Protein 1F2L (pdb70)

InterPro domains:
  IPR001811 Chemokine interleukin-8-like domain [PF00048] (36-89)
  IPR001811 Chemokine interleukin-8-like domain [SM00199] (29-89)
  IPR034127 CX3C chemokine domain [cd00274] (25-100)
  IPR036048 Chemokine interleukin-8-like superfamily [SSF54117] (26-97)
  IPR039809 Chemokine beta/gamma/delta [PTHR12015] (4-92)

Organism: Homo sapiens (NCBI:txid9606)

B-factor: mean 52.9, std 23.32, range [17.21, 157.91]

Radius of gyration: 20.17 Å; Cα contacts (8 Å, |Δi|>4): 499; chains: 4; bounding box: 40×43×61 Å

Sequence (262 aa):
VTKCNITCSKMTSKIPVALLIHYQQNQASCGKRAIILETRQHRLFCADPKEQWVKDAMQHLDRQVTKCNITCSKMTSKIPVALLIHYQQNQASCGKRAIILETRQHRLFCADPKEQWVKDAMQHLDRQVTKCNITCSKMTSKIPVALLIHYQQNQASCGKRAIILETRQHRLFCADPKEQWVKDAMQHLDRQVTKCNITCSKMTSKIPVALLIHYQQNQASCGKRAIILETRQHRLFCADPKEQWVKDAMQHLDRQAAALTR

Secondary structure (DSSP, 8-state):
-----EEE-S------GGGEEEEEEPPGGGSS--EEEEETT--EEEE-TTSHHHHHHHHHHHT-/-----SEESS------GGGEEEEEE--GGGSS--EEEEETT--EEEE-TTSHHHHHHHHHHH--/--S--EE---B-----GGGEEEEEE--GGGSS--EEEEETT--EEEE-TTSHHHHHHHHHHH--/-----EEESSPPP---GGGEEEEEE--GGGSS--EEEEETT--EEEE-TTSHHHHHHHHHHHHHHHHHT-

Solvent-accessible surface area: 14618 Å² total; per-residue (Å²): 206,104,95,8,15,1,33,13,81,86,63,30,96,130,17,40,48,18,30,1,40,22,52,8,88,6,47,100,57,35,52,133,128,2,2,0,0,0,10,33,81,22,141,14,35,0,0,23,15,132,71,113,20,0,88,65,0,34,122,71,14,96,195,115,182,98,137,38,26,15,32,7,46,107,46,41,86,141,17,75,70,80,58,9,8,36,54,49,89,8,72,98,78,32,55,99,131,0,2,1,0,2,0,100,124,25,69,8,67,1,0,27,15,138,79,113,38,0,94,66,2,32,83,67,23,93,187,82,138,131,77,6,20,9,25,11,83,117,57,21,76,137,1,64,56,47,23,10,57,31,51,38,82,7,54,99,50,35,53,119,130,3,1,0,0,0,2,23,56,14,79,22,21,0,0,30,15,140,69,114,28,0,91,73,0,32,97,76,17,85,168,162,174,79,131,34,30,9,49,15,59,104,63,26,92,130,17,76,52,95,72,7,25,48,54,50,92,11,62,91,50,33,55,148,135,4,2,2,0,3,11,122,134,46,100,4,60,0,0,25,14,139,74,109,30,0,92,73,0,32,104,78,13,64,170,75,43,52,60,24,98,196

Nearest PDB structures (foldseek):
  1f2l-assembly1_C  TM=9.870E-01  e=2.931E-11  Homo sapiens
  1f2l-assembly1_D  TM=9.664E-01  e=1.288E-10  Homo sapiens
  4xt1-assembly1_B  TM=9.159E-01  e=1.186E-09  Homo sapiens
  7rkn-assembly1_L  TM=7.671E-01  e=1.942E-09  Homo sapiens
  2x6l-assembly1_A  TM=8.507E-01  e=2.533E-04  Homo sapiens

CATH classification: 2.40.50.40

Foldseek 3Di:
DDAFDDDDDDADDQDDLQQWQDWDWTDVNVPAIWIWTAGPVGDIGIHHCVDVSNVVSVVVNVVD/DQAFDDADDDFDDDDDLVFFQDWDWTDVNVPAIWIWTQGPVRDTGTHHCPDPRNVVSVVVNVVD/DPAWDDDDDDADDQDPLVQWQDWDWTDVNVPAIWIWTAGPVGDTDIHRCPDVSNVVSVVVNVVD/DDAWDDDDDDFDPADPLQQFQDWDWTDVNVPAIWIWTQGPVRDTGTHHCVDPRVVVSVVVNVVVVVVVVD

GO terms:
  GO:0005576 extracellular region (C, IDA)
  GO:0016020 membrane (C, IDA)
  GO:0031737 CX3C chemokine receptor binding (F, IDA)
  GO:1904141 positive regulation of microglial cell migration (P, IDA)
  GO:0060326 cell chemotaxis (P, IDA)
  GO:0031664 regulation of lipopolysaccharide-mediated signaling pathway (P, IDA)
  GO:0032720 negative regulation of tumor necrosis factor production (P, IDA)
  GO:0070098 chemokine-mediated signaling pathway (P, IDA)
  GO:0001954 positive regulation of cell-matrix adhesion (P, TAS)
  GO:0008009 chemokine activity (F, TAS)
  GO:0008009 chemokine activity (F, IGI)
  GO:0005886 plasma membrane (C, TAS)
  GO:0031737 CX3C chemokine receptor binding (F, TAS)
  GO:0043123 positive regulation of canonical NF-kappaB signal transduction (P, IGI)
  GO:0043410 positive regulation of MAPK cascade (P, IGI)
  GO:0016322 neuron remodeling (P, TAS)
  GO:0051281 positive regulation of release of sequestered calcium ion into cytosol (P, IGI)
  GO:0051897 positive regulation of phosphatidylinositol 3-ki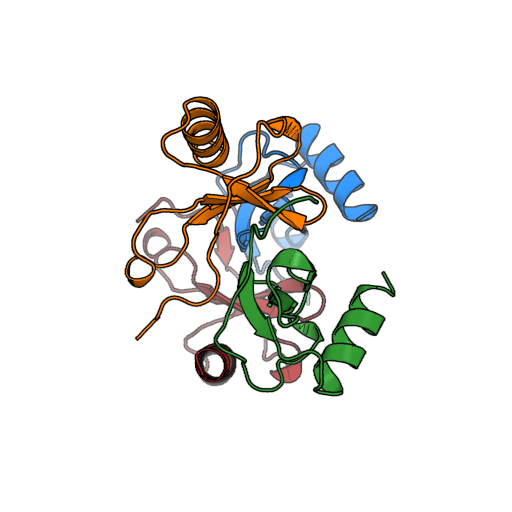nase/protein kinase B signal transduction (P, IGI)
  GO:2001223 negative regulation of neuron migration (P, TAS)
  GO:0032233 positive regulation of actin filament bundle assembly (P, IGI)

Structure (mmCIF, N/CA/C/O backbone):
data_1F2L
#
_entry.id   1F2L
#
_cell.length_a   110.473
_cell.length_b   110.473
_cell.length_c   123.994
_cell.angle_alpha   90.00
_cell.angle_beta   90.00
_cell.angle_gamma   120.00
#
_symmetry.space_group_name_H-M   'P 61 2 2'
#
loop_
_entity.id
_entity.type
_entity.pdbx_description
1 polymer FRACTALKINE
2 water water
#
loop_
_atom_site.group_PDB
_atom_site.id
_atom_site.type_symbol
_atom_site.label_atom_id
_atom_site.label_alt_id
_atom_site.label_comp_id
_atom_site.label_asym_id
_atom_site.label_entity_id
_atom_site.label_seq_id
_atom_site.pdbx_PDB_ins_code
_atom_site.Cartn_x
_atom_site.Cartn_y
_atom_site.Cartn_z
_atom_site.occupancy
_atom_site.B_iso_or_equiv
_atom_site.auth_seq_id
_atom_site.auth_comp_id
_atom_site.auth_asym_id
_atom_site.auth_atom_id
_atom_site.pdbx_PDB_model_num
ATOM 1 N N . VAL A 1 5 ? 7.901 55.506 -12.481 1.00 93.90 5 VAL A N 1
ATOM 2 C CA . VAL A 1 5 ? 8.708 56.466 -11.737 1.00 89.08 5 VAL A CA 1
ATOM 3 C C . VAL A 1 5 ? 8.818 56.094 -10.265 1.00 84.04 5 VAL A C 1
ATOM 4 O O . VAL A 1 5 ? 9.679 56.614 -9.544 1.00 100.56 5 VAL A O 1
ATOM 8 N N . THR A 1 6 ? 7.982 55.186 -9.752 1.00 71.11 6 THR A N 1
ATOM 9 C CA . THR A 1 6 ? 8.171 54.849 -8.332 1.00 76.80 6 THR A CA 1
ATOM 10 C C . THR A 1 6 ? 8.617 53.404 -8.174 1.00 69.81 6 THR A C 1
ATOM 11 O O . THR A 1 6 ? 7.846 52.475 -8.425 1.00 47.64 6 THR A O 1
ATOM 15 N N . LYS A 1 7 ? 9.869 53.185 -7.760 1.00 61.82 7 LYS A N 1
ATOM 16 C CA . LYS A 1 7 ? 10.393 51.822 -7.760 1.00 54.82 7 LYS A CA 1
ATOM 17 C C . LYS A 1 7 ? 10.628 51.222 -6.385 1.00 39.21 7 LYS A C 1
ATOM 18 O O . LYS A 1 7 ? 10.658 51.832 -5.324 1.00 36.85 7 LYS A O 1
ATOM 24 N N . CYS A 1 8 ? 10.801 49.892 -6.400 1.00 31.26 8 CYS A N 1
ATOM 25 C CA . CYS A 1 8 ? 10.980 49.197 -5.141 1.00 28.14 8 CYS A CA 1
ATOM 26 C C . CYS A 1 8 ? 12.350 49.585 -4.562 1.00 40.12 8 CYS A C 1
ATOM 27 O O . CYS A 1 8 ? 13.391 49.262 -5.116 1.00 37.36 8 CYS A O 1
ATOM 30 N N . ASN A 1 9 ? 12.217 50.283 -3.452 1.00 33.23 9 ASN A N 1
ATOM 31 C CA . ASN A 1 9 ? 13.303 50.794 -2.642 1.00 35.29 9 ASN A CA 1
ATOM 32 C C . ASN A 1 9 ? 13.526 49.850 -1.478 1.00 33.35 9 ASN A C 1
ATOM 33 O O . ASN A 1 9 ? 14.172 48.799 -1.573 1.00 40.28 9 ASN A O 1
ATOM 38 N N . ILE A 1 10 ? 12.996 50.172 -0.297 1.00 31.59 10 ILE A N 1
ATOM 39 C CA . ILE A 1 10 ? 13.255 49.177 0.750 1.00 30.49 10 ILE A CA 1
ATOM 40 C C . ILE A 1 10 ? 12.168 48.118 0.798 1.00 39.96 10 ILE A C 1
ATOM 41 O O . ILE A 1 10 ? 10.980 48.388 0.637 1.00 58.67 10 ILE A O 1
ATOM 46 N N . THR A 1 11 ? 12.627 46.893 1.045 1.00 39.62 11 THR A N 1
ATOM 47 C CA . THR A 1 11 ? 11.670 45.791 1.223 1.00 54.07 11 THR A CA 1
ATOM 48 C C . THR A 1 11 ? 12.281 44.754 2.154 1.00 66.47 11 THR A C 1
ATOM 49 O O . THR A 1 11 ? 13.467 44.832 2.508 1.00 45.40 11 THR A O 1
ATOM 53 N N . CYS A 1 12 ? 11.518 43.759 2.620 1.00 70.35 12 CYS A N 1
ATOM 54 C CA . CYS A 1 12 ? 12.096 42.774 3.531 1.00 69.00 12 CYS A CA 1
ATOM 55 C C . CYS A 1 12 ? 11.380 41.429 3.474 1.00 70.25 12 CYS A C 1
ATOM 56 O O . CYS A 1 12 ? 10.217 41.341 3.097 1.00 63.56 12 CYS A O 1
ATOM 59 N N . SER A 1 13 ? 12.106 40.392 3.852 1.00 79.63 13 SER A N 1
ATOM 60 C CA . SER A 1 13 ? 11.766 38.996 3.703 1.00 86.07 13 SER A CA 1
ATOM 61 C C . SER A 1 13 ? 11.169 38.361 4.951 1.00 85.49 13 SER A C 1
ATOM 62 O O . SER A 1 13 ? 9.991 38.013 5.010 1.00 76.22 13 SER A O 1
ATOM 65 N N . LYS A 1 14 ? 12.026 38.189 5.955 1.00 84.65 14 LYS A N 1
ATOM 66 C CA . LYS A 1 14 ? 11.613 37.549 7.193 1.00 80.01 14 LYS A CA 1
ATOM 67 C C . LYS A 1 14 ? 10.680 38.473 7.973 1.00 76.83 14 LYS A C 1
ATOM 68 O O . LYS A 1 14 ? 10.977 39.647 8.156 1.00 94.47 14 LYS A O 1
ATOM 74 N N . MET A 1 15 ? 9.576 37.884 8.398 1.00 73.16 15 MET A N 1
ATOM 75 C CA . MET A 1 15 ? 8.561 38.584 9.174 1.00 78.61 15 MET A CA 1
ATOM 76 C C . MET A 1 15 ? 8.935 38.573 10.650 1.00 80.90 15 MET A C 1
ATOM 77 O O . MET A 1 15 ? 10.039 38.173 11.026 1.00 94.88 15 MET A O 1
ATOM 82 N N . THR A 1 16 ? 8.024 39.025 11.501 1.00 77.92 16 THR A N 1
ATOM 83 C CA . THR A 1 16 ? 8.293 39.121 12.926 1.00 74.89 16 THR A CA 1
ATOM 84 C C . THR A 1 16 ? 7.068 38.725 13.743 1.00 81.42 16 THR A C 1
ATOM 85 O O . THR A 1 16 ? 5.930 38.999 13.357 1.00 70.70 16 THR A O 1
ATOM 89 N N . SER A 1 17 ? 7.314 38.074 14.878 1.00 83.80 17 SER A N 1
ATOM 90 C CA . SER A 1 17 ? 6.219 37.726 15.781 1.00 81.13 17 SER A CA 1
ATOM 91 C C . SER A 1 17 ? 5.718 39.025 16.416 1.00 74.28 17 SER A C 1
ATOM 92 O O . SER A 1 17 ? 6.490 39.989 16.416 1.00 66.42 17 SER A O 1
ATOM 95 N N . LYS A 1 18 ? 4.491 38.995 16.899 1.00 68.40 18 LYS A N 1
ATOM 96 C CA . LYS A 1 18 ? 3.841 40.143 17.510 1.00 68.18 18 LYS A CA 1
ATOM 97 C C . LYS A 1 18 ? 4.785 40.935 18.411 1.00 77.09 18 LYS A C 1
ATOM 98 O O . LYS A 1 18 ? 5.121 40.548 19.528 1.00 104.90 18 LYS A O 1
ATOM 104 N N . ILE A 1 19 ? 5.233 42.077 17.889 1.00 67.21 19 ILE A N 1
ATOM 105 C CA . ILE A 1 19 ? 6.039 42.996 18.671 1.00 53.24 19 ILE A CA 1
ATOM 106 C C . ILE A 1 19 ? 5.107 43.917 19.458 1.00 58.14 19 ILE A C 1
ATOM 107 O O . ILE A 1 19 ? 4.160 44.461 18.883 1.00 68.72 19 ILE A O 1
ATOM 112 N N . PRO A 1 20 ? 5.385 44.065 20.746 1.00 61.70 20 PRO A N 1
ATOM 113 C CA . PRO A 1 20 ? 4.636 45.009 21.584 1.00 59.82 20 PRO A CA 1
ATOM 114 C C . PRO A 1 20 ? 4.569 46.391 20.940 1.00 59.20 20 PRO A C 1
ATOM 115 O O . PRO A 1 20 ? 5.578 47.019 20.604 1.00 68.84 20 PRO A O 1
ATOM 119 N N . VAL A 1 21 ? 3.335 46.866 20.764 1.00 53.76 21 VAL A N 1
ATOM 120 C CA . VAL A 1 21 ? 3.086 48.120 20.059 1.00 58.11 21 VAL A CA 1
ATOM 121 C C . VAL A 1 21 ? 3.747 49.302 20.759 1.00 56.84 21 VAL A C 1
ATOM 122 O O . VAL A 1 21 ? 4.056 50.324 20.133 1.00 44.11 21 VAL A O 1
ATOM 126 N N . ALA A 1 22 ? 3.966 49.161 22.065 1.00 59.04 22 ALA A N 1
ATOM 127 C CA . ALA A 1 22 ? 4.573 50.229 22.861 1.00 52.51 22 ALA A CA 1
ATOM 128 C C . ALA A 1 22 ? 6.021 50.468 22.454 1.00 46.07 22 ALA A C 1
ATOM 129 O O . ALA A 1 22 ? 6.588 51.544 22.619 1.00 49.40 22 ALA A O 1
ATOM 131 N N . LEU A 1 23 ? 6.650 49.446 21.880 1.00 50.46 23 LEU A N 1
ATOM 132 C CA . LEU A 1 23 ? 8.004 49.596 21.366 1.00 50.29 23 LEU A CA 1
ATOM 133 C C . LEU A 1 23 ? 8.056 50.208 19.971 1.00 53.18 23 LEU A C 1
ATOM 134 O O . LEU A 1 23 ? 9.106 50.625 19.467 1.00 40.14 23 LEU A O 1
ATOM 139 N N . LEU A 1 24 ? 6.907 50.264 19.294 1.00 52.62 24 LEU A N 1
ATOM 140 C CA . LEU A 1 24 ? 6.913 50.736 17.910 1.00 41.76 24 LEU A CA 1
ATOM 141 C C . LEU A 1 24 ? 6.818 52.246 17.863 1.00 28.82 24 LEU A C 1
ATOM 142 O O . LEU A 1 24 ? 6.070 52.883 18.599 1.00 38.67 24 LEU A O 1
ATOM 147 N N . ILE A 1 25 ? 7.602 52.845 16.970 1.00 34.47 25 ILE A N 1
ATOM 148 C CA . ILE A 1 25 ? 7.516 54.278 16.747 1.00 39.12 25 ILE A CA 1
ATOM 149 C C . ILE A 1 25 ? 7.129 54.608 15.315 1.00 33.86 25 ILE A C 1
ATOM 150 O O . ILE A 1 25 ? 6.804 55.754 15.003 1.00 38.84 25 ILE A O 1
ATOM 155 N N . HIS A 1 26 ? 7.176 53.620 14.414 1.00 33.16 26 HIS A N 1
ATOM 156 C CA . HIS A 1 26 ? 6.914 53.967 13.013 1.00 32.13 26 HIS A CA 1
ATOM 157 C C . HIS A 1 26 ? 6.711 52.726 12.164 1.00 33.25 26 HIS A C 1
ATOM 158 O O . HIS A 1 26 ? 7.127 51.612 12.446 1.00 28.00 26 HIS A O 1
ATOM 165 N N . TYR A 1 27 ? 6.002 52.940 11.053 1.00 33.73 27 TYR A N 1
ATOM 166 C CA . TYR A 1 27 ? 5.811 51.912 10.049 1.00 30.66 27 TYR A CA 1
ATOM 167 C C . TYR A 1 27 ? 5.738 52.585 8.677 1.00 27.80 27 TYR A C 1
ATOM 168 O O . TYR A 1 27 ? 5.458 53.782 8.564 1.00 27.14 27 TYR A O 1
ATOM 177 N N . GLN A 1 28 ? 5.980 51.754 7.679 1.00 23.47 28 GLN A N 1
ATOM 178 C CA . GLN A 1 28 ? 5.727 52.146 6.301 1.00 28.00 28 GLN A CA 1
ATOM 179 C C . GLN A 1 28 ? 5.619 50.858 5.495 1.00 27.02 28 GLN A C 1
ATOM 180 O O . GLN A 1 28 ? 6.353 49.903 5.702 1.00 32.20 28 GLN A O 1
ATOM 186 N N . GLN A 1 29 ? 4.674 50.860 4.562 1.00 26.64 29 GLN A N 1
ATOM 187 C CA . GLN A 1 29 ? 4.577 49.682 3.701 1.00 22.24 29 GLN A CA 1
ATOM 188 C C . GLN A 1 29 ? 5.679 49.781 2.659 1.00 22.43 29 GLN A C 1
ATOM 189 O O . GLN A 1 29 ? 6.205 50.875 2.428 1.00 21.33 29 GLN A O 1
ATOM 195 N N . ASN A 1 30 ? 6.011 48.656 2.030 1.00 29.04 30 ASN A N 1
ATOM 196 C CA . ASN A 1 30 ? 6.939 48.730 0.899 1.00 26.80 30 ASN A CA 1
ATOM 197 C C . ASN A 1 30 ? 6.201 49.279 -0.314 1.00 35.74 30 ASN A C 1
ATOM 198 O O . ASN A 1 30 ? 4.987 49.513 -0.279 1.00 32.98 30 ASN A O 1
ATOM 203 N N . GLN A 1 31 ? 6.922 49.534 -1.397 1.00 27.74 31 GLN A N 1
ATOM 204 C CA . GLN A 1 31 ? 6.304 50.144 -2.579 1.00 29.10 31 GLN A CA 1
ATOM 205 C C . GLN A 1 31 ? 5.439 49.126 -3.297 1.00 19.15 31 GLN A C 1
ATOM 206 O O . GLN A 1 31 ? 5.709 47.919 -3.227 1.00 27.89 31 GLN A O 1
ATOM 212 N N . ALA A 1 32 ? 4.426 49.589 -4.014 1.00 29.76 32 ALA A N 1
ATOM 213 C CA . ALA A 1 32 ? 3.569 48.656 -4.753 1.00 28.64 32 ALA A CA 1
ATOM 214 C C . ALA A 1 32 ? 4.403 47.808 -5.698 1.00 27.19 32 ALA A C 1
ATOM 215 O O . ALA A 1 32 ? 4.156 46.611 -5.844 1.00 35.47 32 ALA A O 1
ATOM 217 N N . SER A 1 33 ? 5.391 48.424 -6.348 1.00 32.38 33 SER A N 1
ATOM 218 C CA . SER A 1 33 ? 6.209 47.713 -7.330 1.00 27.97 33 SER A CA 1
ATOM 219 C C . SER A 1 33 ? 7.065 46.641 -6.677 1.00 33.03 33 SER A C 1
ATOM 220 O O . SER A 1 33 ? 7.717 45.886 -7.394 1.00 33.74 33 SER A O 1
ATOM 223 N N . CYS A 1 34 ? 7.100 46.546 -5.346 1.00 33.34 34 CYS A N 1
ATOM 224 C CA . CYS A 1 34 ? 7.870 45.439 -4.768 1.00 28.28 34 CYS A CA 1
ATOM 225 C C . CYS A 1 34 ? 7.128 44.135 -4.960 1.00 29.32 34 CYS A C 1
ATOM 226 O O . CYS A 1 34 ? 7.731 43.068 -4.834 1.00 37.50 34 CYS A O 1
ATOM 229 N N . GLY A 1 35 ? 5.828 44.224 -5.256 1.00 33.78 35 GLY A N 1
ATOM 230 C CA . GLY A 1 35 ? 5.004 43.019 -5.293 1.00 28.62 35 GLY A CA 1
ATOM 231 C C . GLY A 1 35 ? 4.222 42.865 -3.997 1.00 34.86 35 GLY A C 1
ATOM 232 O O . GLY A 1 35 ? 3.498 43.774 -3.571 1.00 32.67 35 GLY A O 1
ATOM 233 N N . LYS A 1 36 ? 4.353 41.710 -3.353 1.00 33.63 36 LYS A N 1
ATOM 234 C CA . LYS A 1 36 ? 3.560 41.441 -2.152 1.00 37.66 36 LYS A CA 1
ATOM 235 C C . LYS A 1 36 ? 3.854 42.492 -1.094 1.00 44.08 36 LYS A C 1
ATOM 236 O O . LYS A 1 36 ? 4.976 43.001 -0.983 1.00 36.49 36 LYS A O 1
ATOM 242 N N . ARG A 1 37 ? 2.849 42.847 -0.303 1.00 37.88 37 ARG A N 1
ATOM 243 C CA . ARG A 1 37 ? 2.995 43.883 0.706 1.00 22.02 37 ARG A CA 1
ATOM 244 C C . ARG A 1 37 ? 3.708 43.373 1.958 1.00 27.87 37 ARG A C 1
ATOM 245 O O . ARG A 1 37 ? 3.422 42.319 2.513 1.00 31.04 37 ARG A O 1
ATOM 253 N N . ALA A 1 38 ? 4.658 44.192 2.401 1.00 30.29 38 ALA A N 1
ATOM 254 C CA . ALA A 1 38 ? 5.368 43.966 3.652 1.00 29.53 38 ALA A CA 1
ATOM 255 C C . ALA A 1 38 ? 5.372 45.292 4.397 1.00 22.67 38 ALA A C 1
ATOM 256 O O . ALA A 1 38 ? 5.445 46.342 3.767 1.00 28.05 38 ALA A O 1
ATOM 258 N N . ILE A 1 39 ? 5.276 45.223 5.717 1.00 26.83 39 ILE A N 1
ATOM 259 C CA . ILE A 1 39 ? 5.315 46.456 6.488 1.00 28.70 39 ILE A CA 1
ATOM 260 C C . ILE A 1 39 ? 6.668 46.588 7.170 1.00 34.48 39 ILE A C 1
ATOM 261 O O . ILE A 1 39 ? 7.139 45.699 7.874 1.00 31.75 39 ILE A O 1
ATOM 266 N N . ILE A 1 40 ? 7.321 47.727 6.969 1.00 30.46 40 ILE A N 1
ATOM 267 C CA . ILE A 1 40 ? 8.573 47.916 7.687 1.00 30.43 40 ILE A CA 1
ATOM 268 C C . ILE A 1 40 ? 8.272 48.667 8.986 1.00 40.77 40 ILE A C 1
ATOM 269 O O . ILE A 1 40 ? 7.766 49.782 8.994 1.00 29.95 40 ILE A O 1
ATOM 274 N N . LEU A 1 41 ? 8.594 47.983 10.068 1.00 40.02 41 LEU A N 1
ATOM 275 C CA . LEU A 1 41 ? 8.404 48.432 11.427 1.00 37.89 41 LEU A CA 1
ATOM 276 C C . LEU A 1 41 ? 9.696 48.976 12.017 1.00 35.54 41 LEU A C 1
ATOM 277 O O . LEU A 1 41 ? 10.732 48.332 11.862 1.00 35.53 41 LEU A O 1
ATOM 282 N N . GLU A 1 42 ? 9.586 50.127 12.666 1.00 27.07 42 GLU A N 1
ATOM 283 C CA . GLU A 1 42 ? 10.733 50.714 13.343 1.00 35.38 42 GLU A CA 1
ATOM 284 C C . GLU A 1 42 ? 10.482 50.789 14.846 1.00 47.12 42 GLU A C 1
ATOM 285 O O . GLU A 1 42 ? 9.410 51.291 15.197 1.00 40.09 42 GLU A O 1
ATOM 291 N N . THR A 1 43 ? 11.391 50.328 15.702 1.00 41.77 43 THR A N 1
ATOM 292 C CA . THR A 1 43 ? 11.164 50.381 17.145 1.00 33.41 43 THR A CA 1
ATOM 293 C C . THR A 1 43 ? 11.697 51.656 17.777 1.00 32.23 43 THR A C 1
ATOM 294 O O . THR A 1 43 ? 12.389 52.433 17.141 1.00 42.33 43 THR A O 1
ATOM 298 N N . ARG A 1 44 ? 11.335 51.831 19.050 1.00 39.45 44 ARG A N 1
ATOM 299 C CA . ARG A 1 44 ? 11.857 52.954 19.818 1.00 45.41 44 ARG A CA 1
ATOM 300 C C . ARG A 1 44 ? 13.385 52.972 19.695 1.00 47.66 44 ARG A C 1
ATOM 301 O O . ARG A 1 44 ? 13.969 54.036 19.526 1.00 51.92 44 ARG A O 1
ATOM 309 N N . GLN A 1 45 ? 13.950 51.766 19.777 1.00 44.83 45 GLN A N 1
ATOM 310 C CA . GLN A 1 45 ? 15.406 51.641 19.745 1.00 61.27 45 GLN A CA 1
ATOM 311 C C . GLN A 1 45 ? 15.933 51.763 18.315 1.00 66.56 45 GLN A C 1
ATOM 312 O O . GLN A 1 45 ? 17.146 51.674 18.094 1.00 52.40 45 GLN A O 1
ATOM 318 N N . HIS A 1 46 ? 15.009 51.969 17.383 1.00 64.56 46 HIS A N 1
ATOM 319 C CA . HIS A 1 46 ? 15.293 52.233 15.983 1.00 52.38 46 HIS A CA 1
ATOM 320 C C . HIS A 1 46 ? 15.823 51.012 15.248 1.00 42.82 46 HIS A C 1
ATOM 321 O O . HIS A 1 46 ? 16.549 51.129 14.256 1.00 37.41 46 HIS A O 1
ATOM 328 N N . ARG A 1 47 ? 15.449 49.826 15.734 1.00 35.68 47 ARG A N 1
ATOM 329 C CA . ARG A 1 47 ? 15.702 48.613 14.960 1.00 38.01 47 ARG A CA 1
ATOM 330 C C . ARG A 1 47 ? 14.629 48.492 13.874 1.00 45.72 47 ARG A C 1
ATOM 331 O O . ARG A 1 47 ? 13.553 49.081 14.016 1.00 36.45 47 ARG A O 1
ATOM 339 N N . LEU A 1 48 ? 14.889 47.748 12.807 1.00 45.20 48 LEU A N 1
ATOM 340 C CA . LEU A 1 48 ? 13.941 47.672 11.699 1.00 45.06 48 LEU A CA 1
ATOM 341 C C . LEU A 1 48 ? 13.498 46.237 11.470 1.00 37.40 48 LEU A C 1
ATOM 342 O O . LEU A 1 48 ? 14.302 45.320 11.330 1.00 62.28 48 LEU A O 1
ATOM 347 N N . PHE A 1 49 ? 12.185 46.037 11.441 1.00 42.64 49 PHE A N 1
ATOM 348 C CA . PHE A 1 49 ? 11.644 44.707 11.198 1.00 39.69 49 PHE A CA 1
ATOM 349 C C . PHE A 1 49 ? 10.603 44.743 10.077 1.00 37.60 49 PHE A C 1
ATOM 350 O O . PHE A 1 49 ? 10.084 45.781 9.689 1.00 39.01 49 PHE A O 1
ATOM 358 N N . CYS A 1 50 ? 10.379 43.528 9.621 1.00 46.82 50 CYS A N 1
ATOM 359 C CA . CYS A 1 50 ? 9.415 43.205 8.600 1.00 46.31 50 CYS A CA 1
ATOM 360 C C . CYS A 1 50 ? 8.186 42.612 9.268 1.00 43.55 50 CYS A C 1
ATOM 361 O O . CYS A 1 50 ? 8.340 41.782 10.158 1.00 43.80 50 CYS A O 1
ATOM 364 N N . ALA A 1 51 ? 7.015 43.041 8.831 1.00 41.71 51 ALA A N 1
ATOM 365 C CA . ALA A 1 51 ? 5.802 42.428 9.369 1.00 32.40 51 ALA A CA 1
ATOM 366 C C . ALA A 1 51 ? 4.822 42.178 8.224 1.00 46.19 51 ALA A C 1
ATOM 367 O O . ALA A 1 51 ? 4.781 42.867 7.202 1.00 47.18 51 ALA A O 1
ATOM 369 N N . ASP A 1 52 ? 4.050 41.122 8.422 1.00 39.49 52 ASP A N 1
ATOM 370 C CA . ASP A 1 52 ? 3.068 40.648 7.464 1.00 37.45 52 ASP A CA 1
ATOM 371 C C . ASP A 1 52 ? 1.735 41.335 7.715 1.00 35.98 52 ASP A C 1
ATOM 372 O O . ASP A 1 52 ? 1.116 41.123 8.756 1.00 44.05 52 ASP A O 1
ATOM 377 N N . PRO A 1 53 ? 1.271 42.167 6.793 1.00 35.20 53 PRO A N 1
ATOM 378 C CA . PRO A 1 53 ? 0.076 42.971 7.050 1.00 28.87 53 PRO A CA 1
ATOM 379 C C . PRO A 1 53 ? -1.192 42.129 7.146 1.00 27.05 53 PRO A C 1
ATOM 380 O O . PRO A 1 53 ? -2.209 42.672 7.587 1.00 33.56 53 PRO A O 1
ATOM 384 N N . LYS A 1 54 ? -1.159 40.859 6.780 1.00 46.95 54 LYS A N 1
ATOM 385 C CA . LYS A 1 54 ? -2.313 39.974 6.906 1.00 52.43 54 LYS A CA 1
ATOM 386 C C . LYS A 1 54 ? -2.563 39.602 8.369 1.00 57.35 54 LYS A C 1
ATOM 387 O O . LYS A 1 54 ? -3.657 39.159 8.712 1.00 48.21 54 LYS A O 1
ATOM 393 N N . GLU A 1 55 ? -1.564 39.765 9.230 1.00 55.18 55 GLU A N 1
ATOM 394 C CA . GLU A 1 55 ? -1.702 39.463 10.651 1.00 48.42 55 GLU A CA 1
ATOM 395 C C . GLU A 1 55 ? -2.422 40.595 11.365 1.00 47.91 55 GLU A C 1
ATOM 396 O O . GLU A 1 55 ? -2.176 41.776 11.117 1.00 54.10 55 GLU A O 1
ATOM 402 N N . GLN A 1 56 ? -3.336 40.243 12.272 1.00 44.06 56 GLN A N 1
ATOM 403 C CA . GLN A 1 56 ? -4.141 41.303 12.88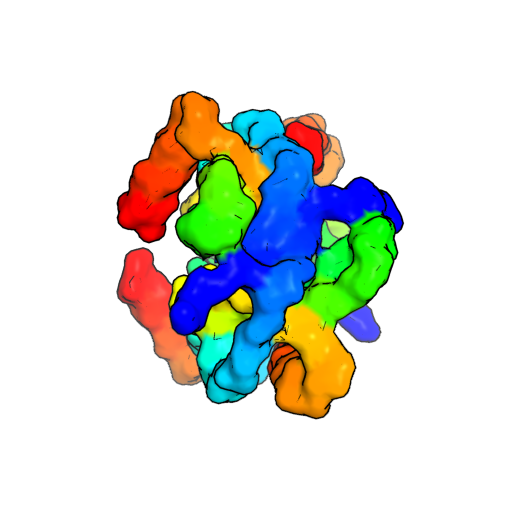6 1.00 45.23 56 GLN A CA 1
ATOM 404 C C . GLN A 1 56 ? -3.322 42.194 13.801 1.00 33.93 56 GLN A C 1
ATOM 405 O O . GLN A 1 56 ? -3.652 43.367 13.996 1.00 44.18 56 GLN A O 1
ATOM 411 N N . TRP A 1 57 ? -2.234 41.682 14.378 1.00 38.06 57 TRP A N 1
ATOM 412 C CA . TRP A 1 57 ? -1.454 42.539 15.278 1.00 38.13 57 TRP A CA 1
ATOM 413 C C . TRP A 1 57 ? -0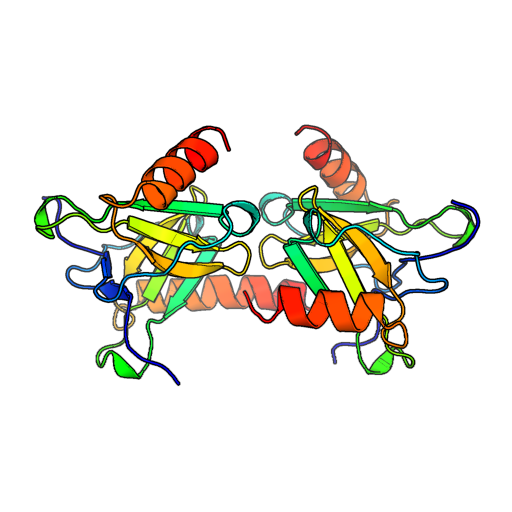.735 43.632 14.493 1.00 37.70 57 TRP A C 1
ATOM 414 O O . TRP A 1 57 ? -0.442 44.712 15.023 1.00 44.25 57 TRP A O 1
ATOM 425 N N . VAL A 1 58 ? -0.458 43.348 13.224 1.00 39.45 58 VAL A N 1
ATOM 426 C CA . VAL A 1 58 ? 0.177 44.334 12.349 1.00 41.67 58 VAL A CA 1
ATOM 427 C C . VAL A 1 58 ? -0.838 45.417 11.997 1.00 36.94 58 VAL A C 1
ATOM 428 O O . VAL A 1 58 ? -0.579 46.625 12.067 1.00 32.23 58 VAL A O 1
ATOM 432 N N . LYS A 1 59 ? -2.048 44.986 11.631 1.00 34.56 59 LYS A N 1
ATOM 433 C CA . LYS A 1 59 ? -3.076 45.994 11.321 1.00 33.25 59 LYS A CA 1
ATOM 434 C C . LYS A 1 59 ? -3.319 46.885 12.528 1.00 27.33 59 LYS A C 1
ATOM 435 O O . LYS A 1 59 ? -3.419 48.108 12.446 1.00 29.83 59 LYS A O 1
ATOM 441 N N . ASP A 1 60 ? -3.392 46.221 13.684 1.00 39.42 60 ASP A N 1
ATOM 442 C CA . ASP A 1 60 ? -3.626 46.914 14.949 1.00 45.21 60 ASP A CA 1
ATOM 443 C C . ASP A 1 60 ? -2.475 47.869 15.231 1.00 46.24 60 ASP A C 1
ATOM 444 O O . ASP A 1 60 ? -2.653 49.041 15.564 1.00 40.35 60 ASP A O 1
ATOM 449 N N . ALA A 1 61 ? -1.268 47.314 15.071 1.00 47.90 61 ALA A N 1
ATOM 450 C CA . ALA A 1 61 ? -0.069 48.141 15.217 1.00 35.60 61 ALA A CA 1
ATOM 451 C C . ALA A 1 61 ? -0.167 49.370 14.321 1.00 37.71 61 ALA A C 1
ATOM 452 O O . ALA A 1 61 ? 0.002 50.506 14.781 1.00 35.59 61 ALA A O 1
ATOM 454 N N . MET A 1 62 ? -0.461 49.166 13.029 1.00 37.89 62 MET A N 1
ATOM 455 C CA . MET A 1 62 ? -0.581 50.321 12.137 1.00 33.54 62 MET A CA 1
ATOM 456 C C . MET A 1 62 ? -1.653 51.296 12.592 1.00 25.88 62 MET A C 1
ATOM 457 O O . MET A 1 62 ? -1.500 52.524 12.556 1.00 37.60 62 MET A O 1
ATOM 462 N N . GLN A 1 63 ? -2.819 50.804 13.010 1.00 40.97 63 GLN A N 1
ATOM 463 C CA . GLN A 1 63 ? -3.846 51.795 13.376 1.00 51.04 63 GLN A CA 1
ATOM 464 C C . GLN A 1 63 ? -3.406 52.589 14.597 1.00 46.24 63 GLN A C 1
ATOM 465 O O . GLN A 1 63 ? -3.599 53.806 14.639 1.00 54.68 63 GLN A O 1
ATOM 471 N N . HIS A 1 64 ? -2.795 51.925 15.578 1.00 44.21 64 HIS A N 1
ATOM 472 C CA . HIS A 1 64 ? -2.315 52.657 16.750 1.00 46.76 64 HIS A CA 1
ATOM 473 C C . HIS A 1 64 ? -1.334 53.761 16.376 1.00 46.03 64 HIS A C 1
ATOM 474 O O . HIS A 1 64 ? -1.478 54.901 16.813 1.00 53.12 64 HIS A O 1
ATOM 481 N N . LEU A 1 65 ? -0.327 53.406 15.582 1.00 50.03 65 LEU A N 1
ATOM 482 C CA . LEU A 1 65 ? 0.702 54.361 15.177 1.00 36.83 65 LEU A CA 1
ATOM 483 C C . LEU A 1 65 ? 0.056 55.554 14.486 1.00 38.88 65 LEU A C 1
ATOM 484 O O . LEU A 1 65 ? 0.467 56.689 14.725 1.00 54.64 65 LEU A O 1
ATOM 489 N N . ASP A 1 66 ? -0.938 55.278 13.647 1.00 45.61 66 ASP A N 1
ATOM 490 C CA . ASP A 1 66 ? -1.717 56.273 12.922 1.00 53.13 66 ASP A CA 1
ATOM 491 C C . ASP A 1 66 ? -2.350 57.281 13.882 1.00 60.06 66 ASP A C 1
ATOM 492 O O . ASP A 1 66 ? -2.474 58.475 13.611 1.00 57.04 66 ASP A O 1
ATOM 497 N N . ARG A 1 67 ? -2.758 56.774 15.041 1.00 66.67 67 ARG A N 1
ATOM 498 C CA . ARG A 1 67 ? -3.271 57.623 16.107 1.00 75.76 67 ARG A CA 1
ATOM 499 C C . ARG A 1 67 ? -2.127 58.172 16.956 1.00 78.48 67 ARG A C 1
ATOM 500 O O . ARG A 1 67 ? -2.338 58.954 17.884 1.00 76.61 67 ARG A O 1
ATOM 508 N N . GLN A 1 68 ? -0.903 57.761 16.635 1.00 81.91 68 GLN A N 1
ATOM 509 C CA . GLN A 1 68 ? 0.275 58.259 17.338 1.00 90.38 68 GLN A CA 1
ATOM 510 C C . GLN A 1 68 ? 1.215 58.969 16.365 1.00 93.01 68 GLN A C 1
ATOM 511 O O . GLN A 1 68 ? 0.895 59.131 15.184 1.00 90.07 68 GLN A O 1
ATOM 517 N N . VAL B 1 5 ? 36.812 59.396 29.263 1.00 67.85 5 VAL B N 1
ATOM 518 C CA . VAL B 1 5 ? 35.585 59.529 28.489 1.00 85.32 5 VAL B CA 1
ATOM 519 C C . VAL B 1 5 ? 34.397 58.902 29.221 1.00 95.38 5 VAL B C 1
ATOM 520 O O . VAL B 1 5 ? 34.572 58.082 30.119 1.00 86.11 5 VAL B O 1
ATOM 524 N N . THR B 1 6 ? 33.222 59.332 28.789 1.00 99.52 6 THR B N 1
ATOM 525 C CA . THR B 1 6 ? 31.938 58.855 29.292 1.00 98.52 6 THR B CA 1
ATOM 526 C C . THR B 1 6 ? 31.947 58.742 30.813 1.00 92.20 6 THR B C 1
ATOM 527 O O . THR B 1 6 ? 31.842 57.693 31.443 1.00 84.62 6 THR B O 1
ATOM 531 N N . LYS B 1 7 ? 32.073 59.915 31.441 1.00 81.70 7 LYS B N 1
ATOM 532 C CA . LYS B 1 7 ? 32.011 59.991 32.888 1.00 67.26 7 LYS B CA 1
ATOM 533 C C . LYS B 1 7 ? 30.577 59.894 33.408 1.00 53.06 7 LYS B C 1
ATOM 534 O O . LYS B 1 7 ? 29.589 59.973 32.687 1.00 59.16 7 LYS B O 1
ATOM 540 N N . CYS B 1 8 ? 30.497 59.725 34.721 1.00 41.87 8 CYS B N 1
ATOM 541 C CA . CYS B 1 8 ? 29.237 59.639 35.426 1.00 42.53 8 CYS B CA 1
ATOM 542 C C . CYS B 1 8 ? 28.455 60.931 35.225 1.00 48.16 8 CYS B C 1
ATOM 543 O O . CYS B 1 8 ? 28.864 62.047 35.555 1.00 36.63 8 CYS B O 1
ATOM 546 N N . ASN B 1 9 ? 27.265 60.807 34.628 1.00 41.03 9 ASN B N 1
ATOM 547 C CA . ASN B 1 9 ? 26.546 62.085 34.555 1.00 52.46 9 ASN B CA 1
ATOM 548 C C . ASN B 1 9 ? 25.228 61.879 35.287 1.00 37.09 9 ASN B C 1
ATOM 549 O O . ASN B 1 9 ? 25.051 62.309 36.415 1.00 41.52 9 ASN B O 1
ATOM 554 N N . ILE B 1 10 ? 24.344 61.168 34.598 1.00 33.46 10 ILE B N 1
ATOM 555 C CA . ILE B 1 10 ? 23.039 60.922 35.172 1.00 38.69 10 ILE B CA 1
ATOM 556 C C . ILE B 1 10 ? 23.106 59.639 35.998 1.00 57.46 10 ILE B C 1
ATOM 557 O O . ILE B 1 10 ? 23.486 58.560 35.560 1.00 42.75 10 ILE B O 1
ATOM 562 N N . THR B 1 11 ? 22.729 59.830 37.258 1.00 58.82 11 THR B N 1
ATOM 563 C CA . THR B 1 11 ? 22.834 58.776 38.253 1.00 56.35 11 THR B CA 1
ATOM 564 C C . THR B 1 11 ? 21.644 58.825 39.199 1.00 56.51 11 THR B C 1
ATOM 565 O O . THR B 1 11 ? 20.682 59.570 38.994 1.00 45.63 11 THR B O 1
ATOM 569 N N . CYS B 1 12 ? 21.712 57.998 40.229 1.00 52.53 12 CYS B N 1
ATOM 570 C CA . CYS B 1 12 ? 20.591 57.820 41.149 1.00 40.08 12 CYS B CA 1
ATOM 571 C C . CYS B 1 12 ? 21.108 57.986 42.567 1.00 44.77 12 CYS B C 1
ATOM 572 O O . CYS B 1 12 ? 22.283 57.682 42.768 1.00 48.50 12 CYS B O 1
ATOM 575 N N . SER B 1 13 ? 20.295 58.466 43.489 1.00 49.98 13 SER B N 1
ATOM 576 C CA . SER B 1 13 ? 20.658 58.536 44.905 1.00 41.68 13 SER B CA 1
ATOM 577 C C . SER B 1 13 ? 19.862 57.440 45.599 1.00 42.23 13 SER B C 1
ATOM 578 O O . SER B 1 13 ? 20.330 56.338 45.859 1.00 59.27 13 SER B O 1
ATOM 581 N N . LYS B 1 14 ? 18.605 57.792 45.866 1.00 39.12 14 LYS B N 1
ATOM 582 C CA . LYS B 1 14 ? 17.688 56.764 46.367 1.00 50.38 14 LYS B CA 1
ATOM 583 C C . LYS B 1 14 ? 17.000 56.091 45.188 1.00 47.32 14 LYS B C 1
ATOM 584 O O . LYS B 1 14 ? 16.959 56.639 44.080 1.00 44.76 14 LYS B O 1
ATOM 590 N N . MET B 1 15 ? 16.470 54.896 45.396 1.00 41.90 15 MET B N 1
ATOM 591 C CA . MET B 1 15 ? 15.820 54.149 44.332 1.00 50.31 15 MET B CA 1
ATOM 592 C C . MET B 1 15 ? 14.313 54.098 44.527 1.00 49.44 15 MET B C 1
ATOM 593 O O . MET B 1 15 ? 13.828 54.184 45.652 1.00 68.12 15 MET B O 1
ATOM 598 N N . THR B 1 16 ? 13.578 53.944 43.434 1.00 58.37 16 THR B N 1
ATOM 599 C CA . THR B 1 16 ? 12.134 53.804 43.486 1.00 59.15 16 THR B CA 1
ATOM 600 C C . THR B 1 16 ? 11.751 52.488 44.164 1.00 65.71 16 THR B C 1
ATOM 601 O O . THR B 1 16 ? 12.576 51.891 44.851 1.00 66.26 16 THR B O 1
ATOM 605 N N . SER B 1 17 ? 10.514 52.089 43.933 1.00 74.52 17 SER B N 1
ATOM 606 C CA . SER B 1 17 ? 9.884 50.843 44.322 1.00 77.84 17 SER B CA 1
ATOM 607 C C . SER B 1 17 ? 9.252 50.201 43.091 1.00 68.23 17 SER B C 1
ATOM 608 O O . SER B 1 17 ? 9.483 50.667 41.972 1.00 81.65 17 SER B O 1
ATOM 611 N N . LYS B 1 18 ? 8.457 49.152 43.276 1.00 59.30 18 LYS B N 1
ATOM 612 C CA . LYS B 1 18 ? 7.954 48.441 42.106 1.00 68.48 18 LYS B CA 1
ATOM 613 C C . LYS B 1 18 ? 7.117 49.337 41.194 1.00 78.03 18 LYS B C 1
ATOM 614 O O . LYS B 1 18 ? 6.285 50.122 41.635 1.00 98.81 18 LYS B O 1
ATOM 620 N N . ILE B 1 19 ? 7.379 49.171 39.907 1.00 79.93 19 ILE B N 1
ATOM 621 C CA . ILE B 1 19 ? 6.676 49.776 38.792 1.00 73.75 19 ILE B CA 1
ATOM 622 C C . ILE B 1 19 ? 6.224 48.663 37.848 1.00 72.08 19 ILE B C 1
ATOM 623 O O . ILE B 1 19 ? 7.044 47.911 37.330 1.00 81.88 19 ILE B O 1
ATOM 628 N N . PRO B 1 20 ? 4.921 48.560 37.648 1.00 68.29 20 PRO B N 1
ATOM 629 C CA . PRO B 1 20 ? 4.342 47.452 36.886 1.00 69.61 20 PRO B CA 1
ATOM 630 C C . PRO B 1 20 ? 5.007 47.248 35.532 1.00 69.56 20 PRO B C 1
ATOM 631 O O . PRO B 1 20 ? 5.131 48.187 34.746 1.00 69.61 20 PRO B O 1
ATOM 635 N N . VAL B 1 21 ? 5.422 46.014 35.262 1.00 74.62 21 VAL B N 1
ATOM 636 C CA . VAL B 1 21 ? 6.145 45.678 34.041 1.00 77.85 21 VAL B CA 1
ATOM 637 C C . VAL B 1 21 ? 5.402 46.189 32.811 1.00 81.52 21 VAL B C 1
ATOM 638 O O . VAL B 1 21 ? 6.056 46.553 31.832 1.00 72.12 21 VAL B O 1
ATOM 642 N N . ALA B 1 22 ? 4.074 46.225 32.879 1.00 82.15 22 ALA B N 1
ATOM 643 C CA . ALA B 1 22 ? 3.285 46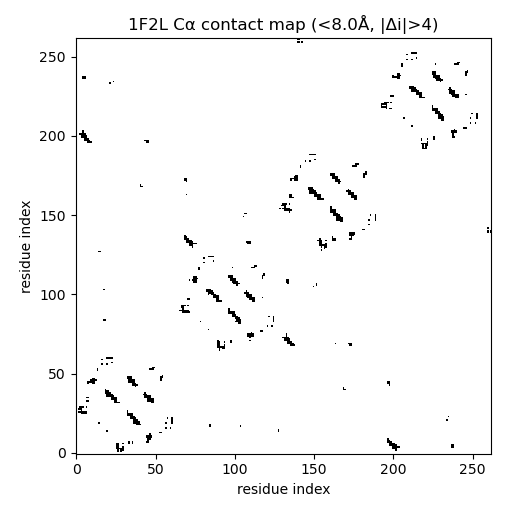.700 31.749 1.00 80.89 22 ALA B CA 1
ATOM 644 C C . ALA B 1 22 ? 3.685 48.106 31.315 1.00 68.81 22 ALA B C 1
ATOM 645 O O . ALA B 1 22 ? 3.527 48.431 30.132 1.00 60.83 22 ALA B O 1
ATOM 647 N N . LEU B 1 23 ? 4.187 48.940 32.227 1.00 56.60 23 LEU B N 1
ATOM 648 C CA . LEU B 1 23 ? 4.439 50.338 31.895 1.00 50.70 23 LEU B CA 1
ATOM 649 C C . LEU B 1 23 ? 5.839 50.601 31.368 1.00 51.40 23 LEU B C 1
ATOM 650 O O . LEU B 1 23 ? 6.099 51.703 30.880 1.00 65.04 23 LEU B O 1
ATOM 655 N N . LEU B 1 24 ? 6.731 49.622 31.463 1.00 55.30 24 LEU B N 1
ATOM 656 C CA . LEU B 1 24 ? 8.122 49.841 31.073 1.00 47.76 24 LEU B CA 1
ATOM 657 C C . LEU B 1 24 ? 8.347 49.536 29.605 1.00 41.64 24 LEU B C 1
ATOM 658 O O . LEU B 1 24 ? 7.917 48.490 29.122 1.00 53.24 24 LEU B O 1
ATOM 663 N N . ILE B 1 25 ? 9.012 50.437 28.896 1.00 44.46 25 ILE B N 1
ATOM 664 C CA . ILE B 1 25 ? 9.380 50.245 27.504 1.00 47.81 25 ILE B CA 1
ATOM 665 C C . ILE B 1 25 ? 10.893 50.142 27.372 1.00 54.65 25 ILE B C 1
ATOM 666 O O . ILE B 1 25 ? 11.422 49.894 26.292 1.00 58.01 25 ILE B O 1
ATOM 671 N N . HIS B 1 26 ? 11.609 50.355 28.480 1.00 54.11 26 HIS B N 1
ATOM 672 C CA . HIS B 1 26 ? 13.062 50.404 28.328 1.00 45.90 26 HIS B CA 1
ATOM 673 C C . HIS B 1 26 ? 13.801 50.554 29.645 1.00 50.13 26 HIS B C 1
ATOM 674 O O . HIS B 1 26 ? 13.308 51.006 30.679 1.00 41.37 26 HIS B O 1
ATOM 681 N N . TYR B 1 27 ? 15.075 50.160 29.605 1.00 47.12 27 TYR B N 1
ATOM 682 C CA . TYR B 1 27 ? 15.961 50.470 30.716 1.00 41.28 27 TYR B CA 1
ATOM 683 C C . TYR B 1 27 ? 17.347 50.794 30.160 1.00 42.61 27 TYR B C 1
ATOM 684 O O . TYR B 1 27 ? 17.672 50.525 29.017 1.00 40.41 27 TYR B O 1
ATOM 693 N N . GLN B 1 28 ? 18.138 51.368 31.043 1.00 37.72 28 GLN B N 1
ATOM 694 C CA . GLN B 1 28 ? 19.555 51.575 30.819 1.00 33.03 28 GLN B CA 1
ATOM 695 C C . GLN B 1 28 ? 20.181 51.645 32.212 1.00 33.14 28 GLN B C 1
ATOM 696 O O . GLN B 1 28 ? 19.447 51.852 33.173 1.00 33.05 28 GLN B O 1
ATOM 702 N N . GLN B 1 29 ? 21.487 51.465 32.326 1.00 38.90 29 GLN B N 1
ATOM 703 C CA . GLN B 1 29 ? 22.118 51.583 33.644 1.00 35.43 29 GLN B CA 1
ATOM 704 C C . GLN B 1 29 ? 22.903 52.875 33.678 1.00 24.73 29 GLN B C 1
ATOM 705 O O . GLN B 1 29 ? 23.245 53.431 32.633 1.00 31.68 29 GLN B O 1
ATOM 711 N N . ASN B 1 30 ? 23.238 53.398 34.856 1.00 26.25 30 ASN B N 1
ATOM 712 C CA . ASN B 1 30 ? 24.139 54.547 34.836 1.00 24.35 30 ASN B CA 1
ATOM 713 C C . ASN B 1 30 ? 25.520 54.082 34.387 1.00 31.76 30 ASN B C 1
ATOM 714 O O . ASN B 1 30 ? 25.733 52.887 34.181 1.00 34.31 30 ASN B O 1
ATOM 719 N N . GLN B 1 31 ? 26.427 55.024 34.248 1.00 32.89 31 GLN B N 1
ATOM 720 C CA . GLN B 1 31 ? 27.792 54.827 33.818 1.00 35.11 31 GLN B CA 1
ATOM 721 C C . GLN B 1 31 ? 28.571 54.073 34.895 1.00 37.91 31 GLN B C 1
ATOM 722 O O . GLN B 1 31 ? 28.346 54.362 36.076 1.00 27.36 31 GLN B O 1
ATOM 728 N N . ALA B 1 32 ? 29.438 53.170 34.466 1.00 34.86 32 ALA B N 1
ATOM 729 C CA . ALA B 1 32 ? 30.296 52.407 35.377 1.00 35.07 32 ALA B CA 1
ATOM 730 C C . ALA B 1 32 ? 31.109 53.329 36.272 1.00 28.36 32 ALA B C 1
ATOM 731 O O . ALA B 1 32 ? 31.317 53.009 37.442 1.00 33.48 32 ALA B O 1
ATOM 733 N N . SER B 1 33 ? 31.550 54.495 35.793 1.00 27.30 33 SER B N 1
ATOM 734 C CA . SER B 1 33 ? 32.320 55.366 36.684 1.00 23.35 33 SER B CA 1
ATOM 735 C C . SER B 1 33 ? 31.463 56.017 37.765 1.00 31.75 33 SER B C 1
ATOM 736 O O . SER B 1 33 ? 32.012 56.772 38.574 1.00 33.78 33 SER B O 1
ATOM 739 N N . CYS B 1 34 ? 30.157 55.756 37.778 1.00 37.96 34 CYS B N 1
ATOM 740 C CA . CYS B 1 34 ? 29.267 56.335 38.779 1.00 34.04 34 CYS B CA 1
ATOM 741 C C . CYS B 1 34 ? 29.466 55.643 40.120 1.00 33.19 34 CYS B C 1
ATOM 742 O O . CYS B 1 34 ? 29.217 56.204 41.169 1.00 34.48 34 CYS B O 1
ATOM 745 N N . GLY B 1 35 ? 29.908 54.393 40.027 1.00 33.21 35 GLY B N 1
ATOM 746 C CA . GLY B 1 35 ? 30.159 53.564 41.189 1.00 32.62 35 GLY B CA 1
ATOM 747 C C . GLY B 1 35 ? 29.092 52.490 41.225 1.00 30.16 35 GLY B C 1
ATOM 748 O O . GLY B 1 35 ? 29.072 51.668 40.305 1.00 27.09 35 GLY B O 1
ATOM 749 N N . LYS B 1 36 ? 28.238 52.545 42.258 1.00 24.13 36 LYS B N 1
ATOM 750 C CA . LYS B 1 36 ? 27.160 51.557 42.283 1.00 27.32 36 LYS B CA 1
ATOM 751 C C . LYS B 1 36 ? 26.357 51.653 40.986 1.00 42.11 36 LYS B C 1
ATOM 752 O O . LYS B 1 36 ? 26.268 52.694 40.330 1.00 34.81 36 LYS B O 1
ATOM 758 N N . ARG B 1 37 ? 25.802 50.499 40.656 1.00 39.05 37 ARG B N 1
ATOM 759 C CA . ARG B 1 37 ? 24.935 50.318 39.519 1.00 34.98 37 ARG B CA 1
ATOM 760 C C . ARG B 1 37 ? 23.545 50.825 39.910 1.00 31.27 37 ARG B C 1
ATOM 761 O O . ARG B 1 37 ? 23.081 50.416 40.968 1.00 32.26 37 ARG B O 1
ATOM 769 N N . ALA B 1 38 ? 22.990 51.656 39.054 1.00 35.88 38 ALA B N 1
ATOM 770 C CA . ALA B 1 38 ? 21.615 52.126 39.118 1.00 34.61 38 ALA B CA 1
ATOM 771 C C . ALA B 1 38 ? 20.946 51.867 37.770 1.00 24.64 38 ALA B C 1
ATOM 772 O O . ALA B 1 38 ? 21.571 52.174 36.746 1.00 28.00 38 ALA B O 1
ATOM 774 N N . ILE B 1 39 ? 19.740 51.327 37.805 1.00 29.20 39 ILE B N 1
ATOM 775 C CA . ILE B 1 39 ? 18.952 51.038 36.610 1.00 30.50 39 ILE B CA 1
ATOM 776 C C . ILE B 1 39 ? 17.966 52.177 36.358 1.00 35.92 39 ILE B C 1
ATOM 777 O O . ILE B 1 39 ? 17.149 52.483 37.230 1.00 33.40 39 ILE B O 1
ATOM 782 N N . ILE B 1 40 ? 18.116 52.779 35.177 1.00 28.46 40 ILE B N 1
ATOM 783 C CA . ILE B 1 40 ? 17.198 53.830 34.754 1.00 32.61 40 ILE B CA 1
ATOM 784 C C . ILE B 1 40 ? 16.062 53.224 33.926 1.00 36.49 40 ILE B C 1
ATOM 785 O O . ILE B 1 40 ? 16.293 52.960 32.745 1.00 37.79 40 ILE B O 1
ATOM 790 N N . LEU B 1 41 ? 14.909 53.000 34.539 1.00 29.97 41 LEU B N 1
ATOM 791 C CA . LEU B 1 41 ? 13.684 52.500 33.938 1.00 29.95 41 LEU B CA 1
ATOM 792 C C . LEU B 1 41 ? 12.893 53.600 33.231 1.00 40.07 41 LEU B C 1
ATOM 793 O O . LEU B 1 41 ? 12.751 54.692 33.791 1.00 37.64 41 LEU B O 1
ATOM 798 N N . GLU B 1 42 ? 12.366 53.349 32.042 1.00 36.49 42 GLU B N 1
ATOM 799 C CA . GLU B 1 42 ? 11.621 54.352 31.307 1.00 39.26 42 GLU B CA 1
ATOM 800 C C . GLU B 1 42 ? 10.216 53.846 30.984 1.00 48.96 42 GLU B C 1
ATOM 801 O O . GLU B 1 42 ? 10.115 52.816 30.325 1.00 45.51 42 GLU B O 1
ATOM 807 N N . THR B 1 43 ? 9.218 54.587 31.451 1.00 45.28 43 THR B N 1
ATOM 808 C CA . THR B 1 43 ? 7.823 54.248 31.204 1.00 41.73 43 THR B CA 1
ATOM 809 C C . THR B 1 43 ? 7.430 54.510 29.755 1.00 56.28 43 THR B C 1
ATOM 810 O O . THR B 1 43 ? 8.185 55.116 28.995 1.00 47.60 43 THR B O 1
ATOM 814 N N . ARG B 1 44 ? 6.237 54.060 29.373 1.00 67.82 44 ARG B N 1
ATOM 815 C CA . ARG B 1 44 ? 5.708 54.371 28.048 1.00 75.91 44 ARG B CA 1
ATOM 816 C C . ARG B 1 44 ? 5.544 55.880 27.905 1.00 77.90 44 ARG B C 1
ATOM 817 O O . ARG B 1 44 ? 5.704 56.463 26.836 1.00 77.93 44 ARG B O 1
ATOM 825 N N . GLN B 1 45 ? 5.220 56.514 29.033 1.00 78.32 45 GLN B N 1
ATOM 826 C CA . GLN B 1 45 ? 5.087 57.964 29.054 1.00 73.68 45 GLN B CA 1
ATOM 827 C C . GLN B 1 45 ? 6.457 58.630 28.986 1.00 69.87 45 GLN B C 1
ATOM 828 O O . GLN B 1 45 ? 6.539 59.854 28.876 1.00 74.82 45 GLN B O 1
ATOM 834 N N . HIS B 1 46 ? 7.511 57.826 29.062 1.00 57.62 46 HIS B N 1
ATOM 835 C CA . HIS B 1 46 ? 8.879 58.327 29.027 1.00 57.27 46 HIS B CA 1
ATOM 836 C C . HIS B 1 46 ? 9.286 58.964 30.351 1.00 56.59 46 HIS B C 1
ATOM 837 O O . HIS B 1 46 ? 10.235 59.752 30.422 1.00 38.89 46 HIS B O 1
ATOM 844 N N . ARG B 1 47 ? 8.573 58.587 31.413 1.00 41.22 47 ARG B N 1
ATOM 845 C CA . ARG B 1 47 ? 9.046 58.932 32.747 1.00 47.24 47 ARG B CA 1
ATOM 846 C C . ARG B 1 47 ? 10.265 58.073 33.110 1.00 40.32 47 ARG B C 1
ATOM 847 O O . ARG B 1 47 ? 10.236 56.862 32.869 1.00 38.79 47 ARG B O 1
ATOM 855 N N . LEU B 1 48 ? 11.280 58.703 33.685 1.00 34.93 48 LEU B N 1
ATOM 856 C CA . LEU B 1 48 ? 12.478 58.007 34.130 1.00 35.64 48 LEU B CA 1
ATOM 857 C C . LEU B 1 48 ? 12.447 57.761 35.632 1.00 46.43 48 LEU B C 1
ATOM 858 O O . LEU B 1 48 ? 12.165 58.704 36.368 1.00 49.00 48 LEU B O 1
ATOM 863 N N . PHE B 1 49 ? 12.727 56.529 36.025 1.00 43.86 49 PHE B N 1
ATOM 864 C CA . PHE B 1 49 ? 12.759 56.029 37.389 1.00 35.42 49 PHE B CA 1
ATOM 865 C C . PHE B 1 49 ? 14.073 55.290 37.666 1.00 52.29 49 PHE B C 1
ATOM 866 O O . PHE B 1 49 ? 14.609 54.544 36.844 1.00 36.03 49 PHE B O 1
ATOM 874 N N . CYS B 1 50 ? 14.622 55.487 38.850 1.00 59.69 50 CYS B N 1
ATOM 875 C CA . CYS B 1 50 ? 15.792 54.823 39.379 1.00 54.66 50 CYS B CA 1
ATOM 876 C C . CYS B 1 50 ? 15.440 53.537 40.114 1.00 53.54 50 CYS B C 1
ATOM 877 O O . CYS B 1 50 ? 14.602 53.650 41.011 1.00 38.70 50 CYS B O 1
ATOM 880 N N . ALA B 1 51 ? 16.063 52.429 39.746 1.00 44.81 51 ALA B N 1
ATOM 881 C CA . ALA B 1 51 ? 15.770 51.163 40.416 1.00 35.09 51 ALA B CA 1
ATOM 882 C C . ALA B 1 51 ? 17.067 50.436 40.768 1.00 42.67 51 ALA B C 1
ATOM 883 O O . ALA B 1 51 ? 18.076 50.546 40.067 1.00 34.13 51 ALA B O 1
ATOM 885 N N . ASP B 1 52 ? 17.003 49.724 41.882 1.00 46.08 52 ASP B N 1
ATOM 886 C CA . ASP B 1 52 ? 18.121 48.994 42.452 1.00 41.08 52 ASP B CA 1
ATOM 887 C C . ASP B 1 52 ? 18.216 47.622 41.791 1.00 38.20 52 ASP B C 1
ATOM 888 O O . ASP B 1 52 ? 17.280 46.825 41.925 1.00 35.08 52 ASP B O 1
ATOM 893 N N . PRO B 1 53 ? 19.312 47.373 41.081 1.00 40.89 53 PRO B N 1
ATOM 894 C CA . PRO B 1 53 ? 19.441 46.123 40.307 1.00 32.85 53 PRO B CA 1
ATOM 895 C C . PRO B 1 53 ? 19.502 44.943 41.270 1.00 27.11 53 PRO B C 1
ATOM 896 O O . PRO B 1 53 ? 19.200 43.814 40.911 1.00 38.82 53 PRO B O 1
ATOM 900 N N . LYS B 1 54 ? 19.864 45.226 42.521 1.00 33.13 54 LYS B N 1
ATOM 901 C CA . LYS B 1 54 ? 19.869 44.186 43.541 1.00 40.58 54 LYS B CA 1
ATOM 902 C C . LYS B 1 54 ? 18.469 43.680 43.864 1.00 45.10 54 LYS B C 1
ATOM 903 O O . LYS B 1 54 ? 18.328 42.691 44.581 1.00 50.52 54 LYS B O 1
ATOM 909 N N . GLU B 1 55 ? 17.425 44.317 43.357 1.00 46.51 55 GLU B N 1
ATOM 910 C CA . GLU B 1 55 ? 16.061 43.897 43.639 1.00 50.91 55 GLU B CA 1
ATOM 911 C C . GLU B 1 55 ? 15.562 42.861 42.644 1.00 48.86 55 GLU B C 1
ATOM 912 O O . GLU B 1 55 ? 15.744 43.018 41.436 1.00 57.61 55 GLU B O 1
ATOM 918 N N . GLN B 1 56 ? 14.918 41.812 43.150 1.00 52.70 56 GLN B N 1
ATOM 919 C CA . GLN B 1 56 ? 14.348 40.789 42.284 1.00 56.47 56 GLN B CA 1
ATOM 920 C C . GLN B 1 56 ? 13.468 41.411 41.199 1.00 53.73 56 GLN B C 1
ATOM 921 O O . GLN B 1 56 ? 13.691 41.060 40.040 1.00 54.42 56 GLN B O 1
ATOM 927 N N . TRP B 1 57 ? 12.540 42.287 41.582 1.00 51.99 57 TRP B N 1
ATOM 928 C CA . TRP B 1 57 ? 11.614 42.890 40.616 1.00 57.66 57 TRP B CA 1
ATOM 929 C C . TRP B 1 57 ? 12.386 43.645 39.529 1.00 45.91 57 TRP B C 1
ATOM 930 O O . TRP B 1 57 ? 11.939 43.615 38.375 1.00 49.61 57 TRP B O 1
ATOM 941 N N . VAL B 1 58 ? 13.499 44.285 39.872 1.00 39.17 58 VAL B N 1
ATOM 942 C CA . VAL B 1 58 ? 14.305 44.980 38.849 1.00 40.91 58 VAL B CA 1
ATOM 943 C C . VAL B 1 58 ? 14.973 43.963 37.935 1.00 42.87 58 VAL B C 1
ATOM 944 O O . VAL B 1 58 ? 14.908 44.096 36.707 1.00 45.78 58 VAL B O 1
ATOM 948 N N . LYS B 1 59 ? 15.585 42.936 38.524 1.00 50.32 59 LYS B N 1
ATOM 949 C CA . LYS B 1 59 ? 16.155 41.836 37.741 1.00 45.17 59 LYS B CA 1
ATOM 950 C C . LYS B 1 59 ? 15.093 41.275 36.800 1.00 48.49 59 LYS B C 1
ATOM 951 O O . LYS B 1 59 ? 15.293 41.135 35.596 1.00 47.84 59 LYS B O 1
ATOM 957 N N . ASP B 1 60 ? 13.948 40.975 37.406 1.00 45.99 60 ASP B N 1
ATOM 958 C CA . ASP B 1 60 ? 12.752 40.498 36.733 1.00 56.32 60 ASP B CA 1
ATOM 959 C C . ASP B 1 60 ? 12.384 41.377 35.540 1.00 52.13 60 ASP B C 1
ATOM 960 O O . ASP B 1 60 ? 12.209 40.879 34.431 1.00 59.71 60 ASP B O 1
ATOM 965 N N . ALA B 1 61 ? 12.270 42.681 35.764 1.00 50.97 61 ALA B N 1
ATOM 966 C CA . ALA B 1 61 ? 11.903 43.668 34.752 1.00 46.38 61 ALA B CA 1
ATOM 967 C C . ALA B 1 61 ? 12.949 43.787 33.652 1.00 48.05 61 ALA B C 1
ATOM 968 O O . ALA B 1 61 ? 12.621 43.870 32.461 1.00 45.85 61 ALA B O 1
ATOM 970 N N . MET B 1 62 ? 14.237 43.799 34.013 1.00 43.89 62 MET B N 1
ATOM 971 C CA . MET B 1 62 ? 15.238 43.803 32.937 1.00 50.80 62 MET B CA 1
ATOM 972 C C . MET B 1 62 ? 15.067 42.593 32.021 1.00 58.26 62 MET B C 1
ATOM 973 O O . MET B 1 62 ? 14.968 42.765 30.802 1.00 55.61 62 MET B O 1
ATOM 978 N N . GLN B 1 63 ? 14.998 41.406 32.607 1.00 65.25 63 GLN B N 1
ATOM 979 C CA . GLN B 1 63 ? 14.783 40.152 31.896 1.00 72.60 63 GLN B CA 1
ATOM 980 C C . GLN B 1 63 ? 13.671 40.271 30.860 1.00 73.26 63 GLN B C 1
ATOM 981 O O . GLN B 1 63 ? 13.866 40.067 29.661 1.00 66.52 63 GLN B O 1
ATOM 987 N N . HIS B 1 64 ? 12.469 40.605 31.325 1.00 72.16 64 HIS B N 1
ATOM 988 C CA . HIS B 1 64 ? 11.347 40.801 30.415 1.00 74.02 64 HIS B CA 1
ATOM 989 C C . HIS B 1 64 ? 11.658 41.840 29.347 1.00 76.87 64 HIS B C 1
ATOM 990 O O . HIS B 1 64 ? 11.393 41.643 28.160 1.00 66.98 64 HIS B O 1
ATOM 997 N N . LEU B 1 65 ? 12.223 42.975 29.759 1.00 76.01 65 LEU B N 1
ATOM 998 C CA . LEU B 1 65 ? 12.507 44.051 28.812 1.00 66.17 65 LEU B CA 1
ATOM 999 C C . LEU B 1 65 ? 13.520 43.610 27.766 1.00 70.35 65 LEU B C 1
ATOM 1000 O O . LEU B 1 65 ? 13.400 43.944 26.585 1.00 79.00 65 LEU B O 1
ATOM 1005 N N . ASP B 1 66 ? 14.526 42.848 28.182 1.00 72.25 66 ASP B N 1
ATOM 1006 C CA . ASP B 1 66 ? 15.474 42.268 27.236 1.00 80.04 66 ASP B CA 1
ATOM 1007 C C . ASP B 1 66 ? 14.796 41.206 26.365 1.00 85.23 66 ASP B C 1
ATOM 1008 O O . ASP B 1 66 ? 14.959 41.212 25.145 1.00 86.49 66 ASP B O 1
ATOM 1013 N N . ARG B 1 67 ? 14.051 40.315 27.007 1.00 89.72 67 ARG B N 1
ATOM 1014 C CA . ARG B 1 67 ? 13.321 39.224 26.380 1.00 95.62 67 ARG B CA 1
ATOM 1015 C C . ARG B 1 67 ? 12.084 39.725 25.637 1.00 93.21 67 ARG B C 1
ATOM 1016 O O . ARG B 1 67 ? 10.967 39.265 25.872 1.00 84.98 67 ARG B O 1
ATOM 1024 N N . GLN B 1 68 ? 12.303 40.676 24.740 1.00 90.92 68 GLN B N 1
ATOM 1025 C CA . GLN B 1 68 ? 11.231 41.259 23.947 1.00 86.91 68 GLN B CA 1
ATOM 1026 C C . GLN B 1 68 ? 11.791 41.867 22.663 1.00 96.84 68 GLN B C 1
ATOM 1027 O O . GLN B 1 68 ? 13.008 41.957 22.482 1.00 114.70 68 GLN B O 1
ATOM 1033 N N . VAL C 1 5 ? 9.163 63.781 45.240 1.00 96.32 5 VAL C N 1
ATOM 1034 C CA . VAL C 1 5 ? 8.970 62.898 46.386 1.00 82.93 5 VAL C CA 1
ATOM 1035 C C . VAL C 1 5 ? 9.878 63.303 47.537 1.00 78.94 5 VAL C C 1
ATOM 1036 O O . VAL C 1 5 ? 10.405 64.410 47.602 1.00 70.60 5 VAL C O 1
ATOM 1040 N N . THR C 1 6 ? 10.061 62.383 48.483 1.00 77.87 6 THR C N 1
ATOM 1041 C CA . THR C 1 6 ? 10.800 62.753 49.692 1.00 76.45 6 THR C CA 1
ATOM 1042 C C . THR C 1 6 ? 12.280 62.965 49.432 1.00 69.20 6 THR C C 1
ATOM 1043 O O . THR C 1 6 ? 12.820 63.991 49.874 1.00 78.34 6 THR C O 1
ATOM 1047 N N . LYS C 1 7 ? 12.985 62.062 48.740 1.00 53.69 7 LYS C N 1
ATOM 1048 C CA . LYS C 1 7 ? 14.436 62.230 48.619 1.00 52.49 7 LYS C CA 1
ATOM 1049 C C . LYS C 1 7 ? 14.919 62.286 47.176 1.00 41.50 7 LYS C C 1
ATOM 1050 O O . LYS C 1 7 ? 14.180 62.013 46.230 1.00 44.51 7 LYS C O 1
ATOM 1056 N N . CYS C 1 8 ? 16.185 62.655 46.993 1.00 34.80 8 CYS C N 1
ATOM 1057 C CA . CYS C 1 8 ? 16.800 62.754 45.677 1.00 35.12 8 CYS C CA 1
ATOM 1058 C C . CYS C 1 8 ? 16.917 61.392 44.999 1.00 42.96 8 CYS C C 1
ATOM 1059 O O . CYS C 1 8 ? 17.539 60.463 45.513 1.00 37.15 8 CYS C O 1
ATOM 1062 N N . ASN C 1 9 ? 16.303 61.269 43.832 1.00 35.16 9 ASN C N 1
ATOM 1063 C CA . ASN C 1 9 ? 16.378 60.035 43.050 1.00 36.18 9 ASN C CA 1
ATOM 1064 C C . ASN C 1 9 ? 17.297 60.254 41.852 1.00 30.41 9 ASN C C 1
ATOM 1065 O O . ASN C 1 9 ? 18.504 60.429 42.008 1.00 35.04 9 ASN C O 1
ATOM 1070 N N . ILE C 1 10 ? 16.741 60.265 40.645 1.00 34.08 10 ILE C N 1
ATOM 1071 C CA . ILE C 1 10 ? 17.564 60.589 39.470 1.00 30.56 10 ILE C CA 1
ATOM 1072 C C . ILE C 1 10 ? 17.964 62.057 39.552 1.00 38.25 10 ILE C C 1
ATOM 1073 O O . ILE C 1 10 ? 17.166 62.926 39.929 1.00 38.10 10 ILE C O 1
ATOM 1078 N N . THR C 1 11 ? 19.219 62.277 39.212 1.00 29.18 11 THR C N 1
ATOM 1079 C CA . THR C 1 11 ? 19.844 63.587 39.128 1.00 25.66 11 THR C CA 1
ATOM 1080 C C . THR C 1 11 ? 21.011 63.503 38.148 1.00 36.23 11 THR C C 1
ATOM 1081 O O . THR C 1 11 ? 21.304 62.433 37.603 1.00 36.09 11 THR C O 1
ATOM 1085 N N . CYS C 1 12 ? 21.664 64.622 37.889 1.00 37.67 12 CYS C N 1
ATOM 1086 C CA . CYS C 1 12 ? 22.790 64.620 36.948 1.00 41.44 12 CYS C CA 1
ATOM 1087 C C . CYS C 1 12 ? 23.648 65.833 37.287 1.00 49.31 12 CYS C C 1
ATOM 1088 O O . CYS C 1 12 ? 23.214 66.614 38.136 1.00 38.99 12 CYS C O 1
ATOM 1091 N N . SER C 1 13 ? 24.795 66.005 36.645 1.00 47.75 13 SER C N 1
ATOM 1092 C CA . SER C 1 13 ? 25.765 67.006 37.055 1.00 43.57 13 SER C CA 1
ATOM 1093 C C . SER C 1 13 ? 26.590 67.611 35.931 1.00 39.11 13 SER C C 1
ATOM 1094 O O . SER C 1 13 ? 27.214 68.659 36.113 1.00 46.86 13 SER C O 1
ATOM 1097 N N . LYS C 1 14 ? 26.631 66.975 34.770 1.00 39.34 14 LYS C N 1
ATOM 1098 C CA . LYS C 1 14 ? 27.483 67.501 33.700 1.00 50.49 14 LYS C CA 1
ATOM 1099 C C . LYS C 1 14 ? 26.654 68.238 32.659 1.00 43.37 14 LYS C C 1
ATOM 1100 O O . LYS C 1 14 ? 26.032 67.598 31.811 1.00 50.50 14 LYS C O 1
ATOM 1106 N N . MET C 1 15 ? 26.631 69.563 32.729 1.00 43.91 15 MET C N 1
ATOM 1107 C CA . MET C 1 15 ? 25.737 70.379 31.912 1.00 40.82 15 MET C CA 1
ATOM 1108 C C . MET C 1 15 ? 26.211 70.562 30.477 1.00 46.55 15 MET C C 1
ATOM 1109 O O . MET C 1 15 ? 27.247 71.198 30.245 1.00 75.35 15 MET C O 1
ATOM 1114 N N . THR C 1 16 ? 25.490 70.033 29.506 1.00 42.56 16 THR C N 1
ATOM 1115 C CA . THR C 1 16 ? 25.773 70.174 28.092 1.00 52.75 16 THR C CA 1
ATOM 1116 C C . THR C 1 16 ? 25.802 71.621 27.597 1.00 60.74 16 THR C C 1
ATOM 1117 O O . THR C 1 16 ? 25.603 72.582 28.338 1.00 60.11 16 THR C O 1
ATOM 1121 N N . SER C 1 17 ? 26.027 71.730 26.300 1.00 53.72 17 SER C N 1
ATOM 1122 C CA . SER C 1 17 ? 25.865 72.892 25.457 1.00 54.32 17 SER C CA 1
ATOM 1123 C C . SER C 1 17 ? 24.514 72.755 24.746 1.00 56.58 17 SER C C 1
ATOM 1124 O O . SER C 1 17 ? 24.043 71.612 24.719 1.00 49.44 17 SER C O 1
ATOM 1127 N N . LYS C 1 18 ? 23.974 73.843 24.224 1.00 56.24 18 LYS C N 1
ATOM 1128 C CA . LYS C 1 18 ? 22.693 73.824 23.528 1.00 56.41 18 LYS C CA 1
ATOM 1129 C C . LYS C 1 18 ? 22.595 72.636 22.572 1.00 55.79 18 LYS C C 1
ATOM 1130 O O . LYS C 1 18 ? 23.432 72.437 21.697 1.00 58.54 18 LYS C O 1
ATOM 1136 N N . ILE C 1 19 ? 21.565 71.852 22.816 1.00 48.62 19 ILE C N 1
ATOM 1137 C CA . ILE C 1 19 ? 21.178 70.722 22.003 1.00 41.33 19 ILE C CA 1
ATOM 1138 C C . ILE C 1 19 ? 19.946 71.162 21.209 1.00 54.18 19 ILE C C 1
ATOM 1139 O O . ILE C 1 19 ? 19.048 71.693 21.872 1.00 50.01 19 ILE C O 1
ATOM 1144 N N . PRO C 1 20 ? 19.957 70.963 19.902 1.00 65.29 20 PRO C N 1
ATOM 1145 C CA . PRO C 1 20 ? 18.802 71.264 19.046 1.00 63.12 20 PRO C CA 1
ATOM 1146 C C . PRO C 1 20 ? 17.539 70.617 19.596 1.00 59.67 20 PRO C C 1
ATOM 1147 O O . PRO C 1 20 ? 17.575 69.442 19.970 1.00 55.75 20 PRO C O 1
ATOM 1151 N N . VAL C 1 21 ? 16.436 71.362 19.668 1.00 55.81 21 VAL C N 1
ATOM 1152 C CA . VAL C 1 21 ? 15.252 70.837 20.339 1.00 63.15 21 VAL C CA 1
ATOM 1153 C C . VAL C 1 21 ? 14.571 69.736 19.536 1.00 62.90 21 VAL C C 1
ATOM 1154 O O . VAL C 1 21 ? 13.805 68.950 20.097 1.00 59.19 21 VAL C O 1
ATOM 1158 N N . ALA C 1 22 ? 14.857 69.719 18.236 1.00 60.86 22 ALA C N 1
ATOM 1159 C CA . ALA C 1 22 ? 14.208 68.711 17.396 1.00 49.64 22 ALA C CA 1
ATOM 1160 C C . ALA C 1 22 ? 14.562 67.334 17.951 1.00 46.28 22 ALA C C 1
ATOM 1161 O O . ALA C 1 22 ? 13.728 66.447 18.079 1.00 54.81 22 ALA C O 1
ATOM 1163 N N . LEU C 1 23 ? 15.845 67.247 18.297 1.00 49.02 23 LEU C N 1
ATOM 1164 C CA . LEU C 1 23 ? 16.407 66.021 18.828 1.00 56.68 23 LEU C CA 1
ATOM 1165 C C . LEU C 1 23 ? 15.776 65.604 20.153 1.00 55.82 23 LEU C C 1
ATOM 1166 O O . LEU C 1 23 ? 16.052 64.463 20.531 1.00 57.97 23 LEU C O 1
ATOM 1171 N N . LEU C 1 24 ? 15.004 66.456 20.826 1.00 49.71 24 LEU C N 1
ATOM 1172 C CA . LEU C 1 24 ? 14.574 66.128 22.189 1.00 40.27 24 LEU C CA 1
ATOM 1173 C C . LEU C 1 24 ? 13.190 65.510 22.246 1.00 38.51 24 LEU C C 1
ATOM 1174 O O . LEU C 1 24 ? 12.331 65.871 21.444 1.00 52.09 24 LEU C O 1
ATOM 1179 N N . ILE C 1 25 ? 12.967 64.600 23.185 1.00 43.61 25 ILE C N 1
ATOM 1180 C CA . ILE C 1 25 ? 11.697 63.896 23.305 1.00 36.55 25 ILE C CA 1
ATOM 1181 C C . ILE C 1 25 ? 11.116 63.946 24.712 1.00 38.36 25 ILE C C 1
ATOM 1182 O O . ILE C 1 25 ? 9.976 63.553 24.983 1.00 47.62 25 ILE C O 1
ATOM 1187 N N . HIS C 1 26 ? 11.916 64.423 25.658 1.00 43.81 26 HIS C N 1
ATOM 1188 C CA . HIS C 1 26 ? 11.458 64.447 27.041 1.00 35.49 26 HIS C CA 1
ATOM 1189 C C . HIS C 1 26 ? 12.485 65.172 27.899 1.00 37.17 26 HIS C C 1
ATOM 1190 O O . HIS C 1 26 ? 13.669 65.261 27.577 1.00 35.52 26 HIS C O 1
ATOM 1197 N N . TYR C 1 27 ? 11.947 65.684 28.996 1.00 37.66 27 TYR C N 1
ATOM 1198 C CA . TYR C 1 27 ? 12.729 66.261 30.064 1.00 32.43 27 TYR C CA 1
ATOM 1199 C C . TYR C 1 27 ? 12.047 65.914 31.388 1.00 23.00 27 TYR C C 1
ATOM 1200 O O . TYR C 1 27 ? 10.857 65.661 31.401 1.00 22.70 27 TYR C O 1
ATOM 1209 N N . GLN C 1 28 ? 12.863 65.960 32.434 1.00 31.46 28 GLN C N 1
ATOM 1210 C CA . GLN C 1 28 ? 12.344 65.940 33.801 1.00 27.80 28 GLN C CA 1
ATOM 1211 C C . GLN C 1 28 ? 13.441 66.530 34.694 1.00 37.77 28 GLN C C 1
ATOM 1212 O O . GLN C 1 28 ? 14.623 66.279 34.475 1.00 33.67 28 GLN C O 1
ATOM 1218 N N . GLN C 1 29 ? 13.006 67.343 35.656 1.00 31.80 29 GLN C N 1
ATOM 1219 C CA . GLN C 1 29 ? 13.917 67.946 36.612 1.00 27.28 29 GLN C CA 1
ATOM 1220 C C . GLN C 1 29 ? 14.186 66.911 37.706 1.00 20.57 29 GLN C C 1
ATOM 1221 O O . GLN C 1 29 ? 13.338 66.038 37.898 1.00 21.25 29 GLN C O 1
ATOM 1227 N N . ASN C 1 30 ? 15.306 67.060 38.400 1.00 30.71 30 ASN C N 1
ATOM 1228 C CA . ASN C 1 30 ? 15.528 66.244 39.602 1.00 33.86 30 ASN C CA 1
ATOM 1229 C C . ASN C 1 30 ? 14.596 66.716 40.716 1.00 39.10 30 ASN C C 1
ATOM 1230 O O . ASN C 1 30 ? 13.859 67.692 40.571 1.00 30.73 30 ASN C O 1
ATOM 1235 N N . GLN C 1 31 ? 14.574 66.055 41.852 1.00 31.06 31 GLN C N 1
ATOM 1236 C CA . GLN C 1 31 ? 13.784 66.381 43.018 1.00 31.66 31 GLN C CA 1
ATOM 1237 C C . GLN C 1 31 ? 14.392 67.563 43.767 1.00 25.60 31 GLN C C 1
ATOM 1238 O O . GLN C 1 31 ? 15.596 67.784 43.729 1.00 26.49 31 GLN C O 1
ATOM 1244 N N . ALA C 1 32 ? 13.504 68.289 44.459 1.00 26.65 32 ALA C N 1
ATOM 1245 C CA . ALA C 1 32 ? 13.980 69.458 45.200 1.00 28.64 32 ALA C CA 1
ATOM 1246 C C . ALA C 1 32 ? 15.049 69.088 46.214 1.00 25.21 32 ALA C C 1
ATOM 1247 O O . ALA C 1 32 ? 15.947 69.859 46.539 1.00 31.31 32 ALA C O 1
ATOM 1249 N N . SER C 1 33 ? 14.902 67.878 46.765 1.00 29.40 33 SER C N 1
ATOM 1250 C CA . SER C 1 33 ? 15.790 67.471 47.847 1.00 39.02 33 SER C CA 1
ATOM 1251 C C . SER C 1 33 ? 17.177 67.153 47.302 1.00 36.42 33 SER C C 1
ATOM 1252 O O . SER C 1 33 ? 18.065 66.921 48.121 1.00 35.22 33 SER C O 1
ATOM 1255 N N . CYS C 1 34 ? 17.345 67.185 45.981 1.00 31.37 34 CYS C N 1
ATOM 1256 C CA . CYS C 1 34 ? 18.670 67.079 45.382 1.00 38.43 34 CYS C CA 1
ATOM 1257 C C . CYS C 1 34 ? 19.502 68.348 45.550 1.00 33.66 34 CYS C C 1
ATOM 1258 O O . CYS C 1 34 ? 20.716 68.327 45.323 1.00 34.11 34 CYS C O 1
ATOM 1261 N N . GLY C 1 35 ? 18.829 69.431 45.913 1.00 28.12 35 GLY C N 1
ATOM 1262 C CA . GLY C 1 35 ? 19.463 70.737 46.001 1.00 26.45 35 GLY C CA 1
ATOM 1263 C C . GLY C 1 35 ? 19.278 71.477 44.685 1.00 38.85 35 GLY C C 1
ATOM 1264 O O . GLY C 1 35 ? 18.135 71.690 44.271 1.00 33.91 35 GLY C O 1
ATOM 1265 N N . LYS C 1 36 ? 20.388 71.828 44.055 1.00 41.87 36 LYS C N 1
ATOM 1266 C CA . LYS C 1 36 ? 20.398 72.457 42.738 1.00 40.35 36 LYS C CA 1
ATOM 126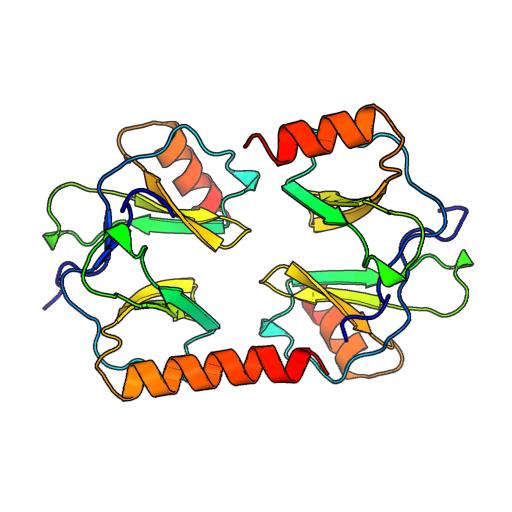7 C C . LYS C 1 36 ? 19.507 71.738 41.735 1.00 39.72 36 LYS C C 1
ATOM 1268 O O . LYS C 1 36 ? 19.404 70.509 41.631 1.00 29.99 36 LYS C O 1
ATOM 1274 N N . ARG C 1 37 ? 18.812 72.572 40.938 1.00 27.15 37 ARG C N 1
ATOM 1275 C CA . ARG C 1 37 ? 17.946 72.005 39.933 1.00 24.15 37 ARG C CA 1
ATOM 1276 C C . ARG C 1 37 ? 18.797 71.566 38.742 1.00 25.91 37 ARG C C 1
ATOM 1277 O O . ARG C 1 37 ? 19.680 72.282 38.306 1.00 34.16 37 ARG C O 1
ATOM 1285 N N . ALA C 1 38 ? 18.439 70.382 38.269 1.00 26.70 38 ALA C N 1
ATOM 1286 C CA . ALA C 1 38 ? 19.067 69.853 37.082 1.00 24.59 38 ALA C CA 1
ATOM 1287 C C . ALA C 1 38 ? 17.955 69.203 36.267 1.00 24.97 38 ALA C C 1
ATOM 1288 O O . ALA C 1 38 ? 17.042 68.587 36.821 1.00 30.70 38 ALA C O 1
ATOM 1290 N N . ILE C 1 39 ? 18.079 69.403 34.969 1.00 30.30 39 ILE C N 1
ATOM 1291 C CA . ILE C 1 39 ? 17.185 68.856 33.979 1.00 24.29 39 ILE C CA 1
ATOM 1292 C C . ILE C 1 39 ? 17.865 67.674 33.279 1.00 34.44 39 ILE C C 1
ATOM 1293 O O . ILE C 1 39 ? 18.966 67.866 32.752 1.00 29.83 39 ILE C O 1
ATOM 1298 N N . ILE C 1 40 ? 17.185 66.539 33.315 1.00 28.04 40 ILE C N 1
ATOM 1299 C CA . ILE C 1 40 ? 17.586 65.368 32.557 1.00 36.06 40 ILE C CA 1
ATOM 1300 C C . ILE C 1 40 ? 16.885 65.497 31.205 1.00 36.87 40 ILE C C 1
ATOM 1301 O O . ILE C 1 40 ? 15.655 65.477 31.201 1.00 31.51 40 ILE C O 1
ATOM 1306 N N . LEU C 1 41 ? 17.641 65.630 30.119 1.00 37.08 41 LEU C N 1
ATOM 1307 C CA . LEU C 1 41 ? 17.063 65.654 28.781 1.00 31.22 41 LEU C CA 1
ATOM 1308 C C . LEU C 1 41 ? 17.297 64.333 28.060 1.00 46.75 41 LEU C C 1
ATOM 1309 O O . LEU C 1 41 ? 18.338 63.682 28.201 1.00 56.05 41 LEU C O 1
ATOM 1314 N N . GLU C 1 42 ? 16.302 63.958 27.253 1.00 37.85 42 GLU C N 1
ATOM 1315 C CA . GLU C 1 42 ? 16.496 62.740 26.482 1.00 42.19 42 GLU C CA 1
ATOM 1316 C C . GLU C 1 42 ? 16.328 62.956 24.982 1.00 49.74 42 GLU C C 1
ATOM 1317 O O . GLU C 1 42 ? 15.268 63.441 24.588 1.00 47.83 42 GLU C O 1
ATOM 1323 N N . THR C 1 43 ? 17.339 62.582 24.195 1.00 49.39 43 THR C N 1
ATOM 1324 C CA . THR C 1 43 ? 17.264 62.688 22.740 1.00 45.67 43 THR C CA 1
ATOM 1325 C C . THR C 1 43 ? 16.436 61.558 22.131 1.00 45.06 43 THR C C 1
ATOM 1326 O O . THR C 1 43 ? 15.975 60.658 22.836 1.00 48.55 43 THR C O 1
ATOM 1330 N N . ARG C 1 44 ? 16.234 61.612 20.815 1.00 55.48 44 ARG C N 1
ATOM 1331 C CA . ARG C 1 44 ? 15.418 60.638 20.097 1.00 63.75 44 ARG C CA 1
ATOM 1332 C C . ARG C 1 44 ? 16.070 59.253 20.103 1.00 57.62 44 ARG C C 1
ATOM 1333 O O . ARG C 1 44 ? 15.375 58.241 20.132 1.00 55.10 44 ARG C O 1
ATOM 1341 N N . GLN C 1 45 ? 17.394 59.256 20.085 1.00 56.57 45 GLN C N 1
ATOM 1342 C CA . GLN C 1 45 ? 18.223 58.065 20.163 1.00 64.85 45 GLN C CA 1
ATOM 1343 C C . GLN C 1 45 ? 18.371 57.600 21.611 1.00 65.09 45 GLN C C 1
ATOM 1344 O O . GLN C 1 45 ? 19.090 56.640 21.892 1.00 59.30 45 GLN C O 1
ATOM 1350 N N . HIS C 1 46 ? 17.675 58.273 22.525 1.00 53.26 46 HIS C N 1
ATOM 1351 C CA . HIS C 1 46 ? 17.570 57.873 23.919 1.00 36.79 46 HIS C CA 1
ATOM 1352 C C . HIS C 1 46 ? 18.826 58.083 24.739 1.00 38.93 46 HIS C C 1
ATOM 1353 O O . HIS C 1 46 ? 19.050 57.429 25.762 1.00 49.33 46 HIS C O 1
ATOM 1360 N N . ARG C 1 47 ? 19.678 59.030 24.343 1.00 46.86 47 ARG C N 1
ATOM 1361 C CA . ARG C 1 47 ? 20.801 59.399 25.195 1.00 51.39 47 ARG C CA 1
ATOM 1362 C C . ARG C 1 47 ? 20.336 60.480 26.176 1.00 49.96 47 ARG C C 1
ATOM 1363 O O . ARG C 1 47 ? 19.530 61.334 25.799 1.00 47.36 47 ARG C O 1
ATOM 1371 N N . LEU C 1 48 ? 20.881 60.389 27.382 1.00 39.08 48 LEU C N 1
ATOM 1372 C CA . LEU C 1 48 ? 20.553 61.308 28.449 1.00 35.81 48 LEU C CA 1
ATOM 1373 C C . LEU C 1 48 ? 21.645 62.344 28.654 1.00 35.31 48 LEU C C 1
ATOM 1374 O O . LEU C 1 48 ? 22.826 62.038 28.759 1.00 41.40 48 LEU C O 1
ATOM 1379 N N . PHE C 1 49 ? 21.195 63.596 28.720 1.00 29.69 49 PHE C N 1
ATOM 1380 C CA . PHE C 1 49 ? 22.087 64.675 29.101 1.00 28.94 49 PHE C CA 1
ATOM 1381 C C . PHE C 1 49 ? 21.472 65.406 30.303 1.00 30.25 49 PHE C C 1
ATOM 1382 O O . PHE C 1 49 ? 20.332 65.130 30.645 1.00 32.10 49 PHE C O 1
ATOM 1390 N N . CYS C 1 50 ? 22.276 66.273 30.863 1.00 38.01 50 CYS C N 1
ATOM 1391 C CA . CYS C 1 50 ? 22.053 67.129 31.992 1.00 50.69 50 CYS C CA 1
ATOM 1392 C C . CYS C 1 50 ? 22.015 68.592 31.542 1.00 52.30 50 CYS C C 1
ATOM 1393 O O . CYS C 1 50 ? 22.944 69.012 30.850 1.00 37.39 50 CYS C O 1
ATOM 1396 N N . ALA C 1 51 ? 20.976 69.327 31.915 1.00 44.33 51 ALA C N 1
ATOM 1397 C CA . ALA C 1 51 ? 20.874 70.702 31.411 1.00 36.78 51 ALA C CA 1
ATOM 1398 C C . ALA C 1 51 ? 20.729 71.689 32.559 1.00 38.33 51 ALA C C 1
ATOM 1399 O O . ALA C 1 51 ? 19.995 71.481 33.516 1.00 36.71 51 ALA C O 1
ATOM 1401 N N . ASP C 1 52 ? 21.455 72.794 32.490 1.00 33.90 52 ASP C N 1
ATOM 1402 C CA . ASP C 1 52 ? 21.340 73.882 33.439 1.00 38.65 52 ASP C CA 1
ATOM 1403 C C . ASP C 1 52 ? 20.095 74.709 33.152 1.00 42.18 52 ASP C C 1
ATOM 1404 O O . ASP C 1 52 ? 19.967 75.373 32.119 1.00 41.83 52 ASP C O 1
ATOM 1409 N N . PRO C 1 53 ? 19.139 74.685 34.067 1.00 33.78 53 PRO C N 1
ATOM 1410 C CA . PRO C 1 53 ? 17.839 75.297 33.766 1.00 38.07 53 PRO C CA 1
ATOM 1411 C C . PRO C 1 53 ? 17.920 76.820 33.677 1.00 31.15 53 PRO C C 1
ATOM 1412 O O . PRO C 1 53 ? 17.009 77.446 33.125 1.00 31.65 53 PRO C O 1
ATOM 1416 N N . LYS C 1 54 ? 18.974 77.425 34.187 1.00 28.28 54 LYS C N 1
ATOM 1417 C CA . LYS C 1 54 ? 19.213 78.852 34.072 1.00 40.63 54 LYS C CA 1
ATOM 1418 C C . LYS C 1 54 ? 19.388 79.286 32.618 1.00 49.72 54 LYS C C 1
ATOM 1419 O O . LYS C 1 54 ? 19.213 80.464 32.284 1.00 44.66 54 LYS C O 1
ATOM 1425 N N . GLU C 1 55 ? 19.727 78.347 31.741 1.00 44.26 55 GLU C N 1
ATOM 1426 C CA . GLU C 1 55 ? 19.972 78.679 30.341 1.00 42.42 55 GLU C CA 1
ATOM 1427 C C . GLU C 1 55 ? 18.679 78.831 29.565 1.00 39.80 55 GLU C C 1
ATOM 1428 O O . GLU C 1 55 ? 17.785 77.988 29.669 1.00 40.74 55 GLU C O 1
ATOM 1434 N N . GLN C 1 56 ? 18.574 79.890 28.767 1.00 36.83 56 GLN C N 1
ATOM 1435 C CA . GLN C 1 56 ? 17.295 80.128 28.084 1.00 41.28 56 GLN C CA 1
ATOM 1436 C C . GLN C 1 56 ? 16.885 78.959 27.204 1.00 38.58 56 GLN C C 1
ATOM 1437 O O . GLN C 1 56 ? 15.716 78.548 27.143 1.00 41.58 56 GLN C O 1
ATOM 1443 N N . TRP C 1 57 ? 17.864 78.403 26.502 1.00 37.10 57 TRP C N 1
ATOM 1444 C CA . TRP C 1 57 ? 17.544 77.287 25.597 1.00 29.79 57 TRP C CA 1
ATOM 1445 C C . TRP C 1 57 ? 16.900 76.144 26.353 1.00 25.92 57 TRP C C 1
ATOM 1446 O O . TRP C 1 57 ? 16.028 75.392 25.903 1.00 33.56 57 TRP C O 1
ATOM 1457 N N . VAL C 1 58 ? 17.289 75.981 27.614 1.00 33.62 58 VAL C N 1
ATOM 1458 C CA . VAL C 1 58 ? 16.675 74.885 28.375 1.00 26.79 58 VAL C CA 1
ATOM 1459 C C . VAL C 1 58 ? 15.235 75.218 28.710 1.00 19.22 58 VAL C C 1
ATOM 1460 O O . VAL C 1 58 ? 14.315 74.416 28.571 1.00 28.59 58 VAL C O 1
ATOM 1464 N N . LYS C 1 59 ? 15.039 76.457 29.178 1.00 32.83 59 LYS C N 1
ATOM 1465 C CA . LYS C 1 59 ? 13.674 76.893 29.484 1.00 27.86 59 LYS C CA 1
ATOM 1466 C C . LYS C 1 59 ? 12.786 76.737 28.255 1.00 29.31 59 LYS C C 1
ATOM 1467 O O . LYS C 1 59 ? 11.664 76.237 28.336 1.00 28.24 59 LYS C O 1
ATOM 1473 N N . ASP C 1 60 ? 13.338 77.154 27.113 1.00 31.45 60 ASP C N 1
ATOM 1474 C CA . ASP C 1 60 ? 12.661 77.061 25.827 1.00 33.82 60 ASP C CA 1
ATOM 1475 C C . ASP C 1 60 ? 12.334 75.625 25.461 1.00 27.44 60 ASP C C 1
ATOM 1476 O O . ASP C 1 60 ? 11.231 75.297 25.004 1.00 37.36 60 ASP C O 1
ATOM 1481 N N . ALA C 1 61 ? 13.313 74.738 25.654 1.00 34.76 61 ALA C N 1
ATOM 1482 C CA . ALA C 1 61 ? 13.072 73.323 25.305 1.00 29.54 61 ALA C CA 1
ATOM 1483 C C . ALA C 1 61 ? 11.986 72.716 26.174 1.00 31.02 61 ALA C C 1
ATOM 1484 O O . ALA C 1 61 ? 11.112 72.022 25.637 1.00 27.71 61 ALA C O 1
ATOM 1486 N N . MET C 1 62 ? 11.991 72.968 27.493 1.00 40.14 62 MET C N 1
ATOM 1487 C CA . MET C 1 62 ? 10.953 72.442 28.384 1.00 30.81 62 MET C CA 1
ATOM 1488 C C . MET C 1 62 ? 9.588 73.011 28.031 1.00 24.79 62 MET C C 1
ATOM 1489 O O . MET C 1 62 ? 8.581 72.294 28.018 1.00 40.53 62 MET C O 1
ATOM 1494 N N . GLN C 1 63 ? 9.539 74.317 27.737 1.00 33.89 63 GLN C N 1
ATOM 1495 C CA . GLN C 1 63 ? 8.248 74.902 27.336 1.00 37.75 63 GLN C CA 1
ATOM 1496 C C . GLN C 1 63 ? 7.694 74.240 26.071 1.00 31.31 63 GLN C C 1
ATOM 1497 O O . GLN C 1 63 ? 6.499 73.944 26.008 1.00 37.16 63 GLN C O 1
ATOM 1503 N N . HIS C 1 64 ? 8.574 74.031 25.100 1.00 31.81 64 HIS C N 1
ATOM 1504 C CA . HIS C 1 64 ? 8.282 73.361 23.849 1.00 36.92 64 HIS C CA 1
ATOM 1505 C C . HIS C 1 64 ? 7.827 71.921 24.065 1.00 36.68 64 HIS C C 1
ATOM 1506 O O . HIS C 1 64 ? 6.755 71.545 23.594 1.00 39.85 64 HIS C O 1
ATOM 1513 N N . LEU C 1 65 ? 8.665 71.173 24.783 1.00 37.65 65 LEU C N 1
ATOM 1514 C CA . LEU C 1 65 ? 8.334 69.799 25.160 1.00 38.11 65 LEU C CA 1
ATOM 1515 C C . LEU C 1 65 ? 6.988 69.765 25.865 1.00 42.23 65 LEU C C 1
ATOM 1516 O O . LEU C 1 65 ? 6.129 68.920 25.588 1.00 47.33 65 LEU C O 1
ATOM 1521 N N . ASP C 1 66 ? 6.793 70.710 26.797 1.00 37.12 66 ASP C N 1
ATOM 1522 C CA . ASP C 1 66 ? 5.477 70.742 27.444 1.00 40.35 66 ASP C CA 1
ATOM 1523 C C . ASP C 1 66 ? 4.369 70.958 26.419 1.00 48.25 66 ASP C C 1
ATOM 1524 O O . ASP C 1 66 ? 3.269 70.418 26.565 1.00 49.13 66 ASP C O 1
ATOM 1529 N N . ARG C 1 67 ? 4.646 71.758 25.388 1.00 56.97 67 ARG C N 1
ATOM 1530 C CA . ARG C 1 67 ? 3.662 72.019 24.335 1.00 61.97 67 ARG C CA 1
ATOM 1531 C C . ARG C 1 67 ? 3.454 70.769 23.488 1.00 72.34 67 ARG C C 1
ATOM 1532 O O . ARG C 1 67 ? 3.760 70.746 22.298 1.00 93.47 67 ARG C O 1
ATOM 1540 N N . GLN C 1 68 ? 2.946 69.705 24.100 1.00 82.05 68 GLN C N 1
ATOM 1541 C CA . GLN C 1 68 ? 2.843 68.407 23.449 1.00 80.36 68 GLN C CA 1
ATOM 1542 C C . GLN C 1 68 ? 2.169 67.364 24.332 1.00 74.72 68 GLN C C 1
ATOM 1543 O O . GLN C 1 68 ? 2.766 66.863 25.290 1.00 66.41 68 GLN C O 1
ATOM 1549 N N . VAL D 1 5 ? 26.521 39.202 11.886 1.00 136.87 5 VAL D N 1
ATOM 1550 C CA . VAL D 1 5 ? 26.004 39.238 13.254 1.00 127.44 5 VAL D CA 1
ATOM 1551 C C . VAL D 1 5 ? 24.599 38.648 13.311 1.00 123.08 5 VAL D C 1
ATOM 1552 O O . VAL D 1 5 ? 24.126 38.224 14.366 1.00 138.72 5 VAL D O 1
ATOM 1556 N N . THR D 1 6 ? 23.925 38.607 12.165 1.00 112.79 6 THR D N 1
ATOM 1557 C CA . THR D 1 6 ? 22.546 38.150 12.105 1.00 105.34 6 THR D CA 1
ATOM 1558 C C . THR D 1 6 ? 22.140 37.750 10.692 1.00 96.84 6 THR D C 1
ATOM 1559 O O . THR D 1 6 ? 22.953 37.860 9.775 1.00 84.34 6 THR D O 1
ATOM 1563 N N . LYS D 1 7 ? 20.887 37.323 10.553 1.00 88.31 7 LYS D N 1
ATOM 1564 C CA . LYS D 1 7 ? 20.298 37.086 9.245 1.00 80.59 7 LYS D CA 1
ATOM 1565 C C . LYS D 1 7 ? 19.984 38.440 8.593 1.00 76.53 7 LYS D C 1
ATOM 1566 O O . LYS D 1 7 ? 19.874 39.463 9.272 1.00 58.26 7 LYS D O 1
ATOM 1572 N N . CYS D 1 8 ? 19.840 38.423 7.277 1.00 68.80 8 CYS D N 1
ATOM 1573 C CA . CYS D 1 8 ? 19.473 39.595 6.503 1.00 60.83 8 CYS D CA 1
ATOM 1574 C C . CYS D 1 8 ? 17.958 39.737 6.415 1.00 62.73 8 CYS D C 1
ATOM 1575 O O . CYS D 1 8 ? 17.283 38.899 5.815 1.00 72.26 8 CYS D O 1
ATOM 1578 N N . ASN D 1 9 ? 17.388 40.786 7.006 1.00 61.68 9 ASN D N 1
ATOM 1579 C CA . ASN D 1 9 ? 15.939 40.961 6.854 1.00 63.97 9 ASN D CA 1
ATOM 1580 C C . ASN D 1 9 ? 15.643 42.098 5.880 1.00 49.64 9 ASN D C 1
ATOM 1581 O O . ASN D 1 9 ? 15.230 41.877 4.738 1.00 53.86 9 ASN D O 1
ATOM 1586 N N . ILE D 1 10 ? 15.848 43.342 6.304 1.00 46.84 10 ILE D N 1
ATOM 1587 C CA . ILE D 1 10 ? 15.490 44.427 5.399 1.00 59.86 10 ILE D CA 1
ATOM 1588 C C . ILE D 1 10 ? 16.658 44.726 4.465 1.00 61.91 10 ILE D C 1
ATOM 1589 O O . ILE D 1 10 ? 17.827 44.807 4.831 1.00 58.04 10 ILE D O 1
ATOM 1594 N N . THR D 1 11 ? 16.276 44.909 3.203 1.00 55.38 11 THR D N 1
ATOM 1595 C CA . THR D 1 11 ? 17.327 45.189 2.227 1.00 57.22 11 THR D CA 1
ATOM 1596 C C . THR D 1 11 ? 16.764 46.152 1.195 1.00 49.08 11 THR D C 1
ATOM 1597 O O . THR D 1 11 ? 15.571 46.449 1.261 1.00 59.46 11 THR D O 1
ATOM 1601 N N . CYS D 1 12 ? 17.617 46.616 0.305 1.00 44.26 12 CYS D N 1
ATOM 1602 C CA . CYS D 1 12 ? 17.347 47.670 -0.659 1.00 40.61 12 CYS D CA 1
ATOM 1603 C C . CYS D 1 12 ? 17.430 47.169 -2.087 1.00 46.85 12 CYS D C 1
ATOM 1604 O O . CYS D 1 12 ? 18.265 46.341 -2.461 1.00 47.51 12 CYS D O 1
ATOM 1607 N N . SER D 1 13 ? 16.558 47.650 -2.972 1.00 41.81 13 SER D N 1
ATOM 1608 C CA . SER D 1 13 ? 16.664 47.182 -4.357 1.00 38.67 13 SER D CA 1
ATOM 1609 C C . SER D 1 13 ? 16.997 48.372 -5.244 1.00 41.76 13 SER D C 1
ATOM 1610 O O . SER D 1 13 ? 18.093 48.496 -5.792 1.00 56.29 13 SER D O 1
ATOM 1613 N N . LYS D 1 14 ? 16.044 49.288 -5.380 1.00 33.30 14 LYS D N 1
ATOM 1614 C CA . LYS D 1 14 ? 16.299 50.501 -6.158 1.00 33.96 14 LYS D CA 1
ATOM 1615 C C . LYS D 1 14 ? 16.742 51.601 -5.201 1.00 46.22 14 LYS D C 1
ATOM 1616 O O . LYS D 1 14 ? 16.150 51.699 -4.118 1.00 44.62 14 LYS D O 1
ATOM 1622 N N . MET D 1 15 ? 17.762 52.396 -5.545 1.00 35.32 15 MET D N 1
ATOM 1623 C CA . MET D 1 15 ? 18.258 53.360 -4.562 1.00 35.09 15 MET D CA 1
ATOM 1624 C C . MET D 1 15 ? 17.673 54.758 -4.802 1.00 39.42 15 MET D C 1
ATOM 1625 O O . MET D 1 15 ? 17.410 55.137 -5.942 1.00 3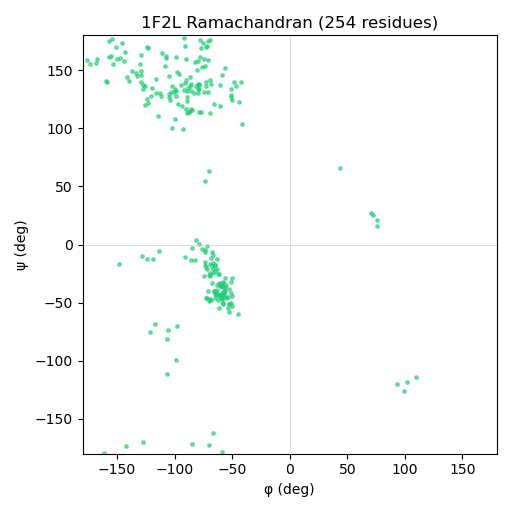7.28 15 MET D O 1
ATOM 1630 N N . THR D 1 16 ? 17.511 55.485 -3.700 1.00 34.08 16 THR D N 1
ATOM 1631 C CA . THR D 1 16 ? 16.967 56.839 -3.713 1.00 47.77 16 THR D CA 1
ATOM 1632 C C . THR D 1 16 ? 18.005 57.871 -4.142 1.00 50.17 16 THR D C 1
ATOM 1633 O O . THR D 1 16 ? 19.174 57.851 -3.745 1.00 53.60 16 THR D O 1
ATOM 1637 N N . SER D 1 17 ? 17.595 58.820 -4.976 1.00 41.02 17 SER D N 1
ATOM 1638 C CA . SER D 1 17 ? 18.518 59.877 -5.379 1.00 33.61 17 SER D CA 1
ATOM 1639 C C . SER D 1 17 ? 18.714 60.823 -4.192 1.00 36.49 17 SER D C 1
ATOM 1640 O O . SER D 1 17 ? 17.982 60.664 -3.214 1.00 40.22 17 SER D O 1
ATOM 1643 N N . LYS D 1 18 ? 19.681 61.714 -4.331 1.00 35.66 18 LYS D N 1
ATOM 1644 C CA . LYS D 1 18 ? 20.112 62.623 -3.277 1.00 46.58 18 LYS D CA 1
ATOM 1645 C C . LYS D 1 18 ? 18.913 63.207 -2.538 1.00 46.2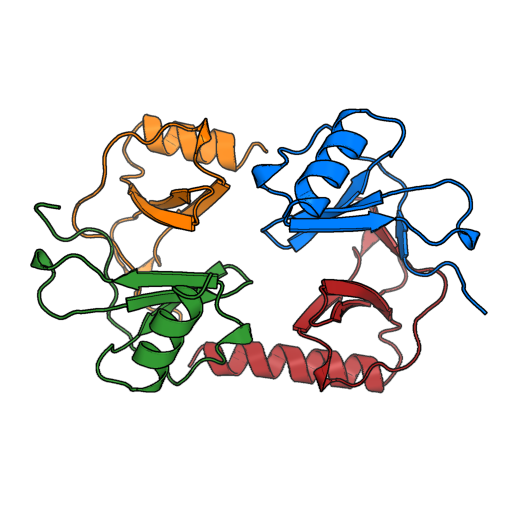4 18 LYS D C 1
ATOM 1646 O O . LYS D 1 18 ? 17.901 63.537 -3.148 1.00 71.07 18 LYS D O 1
ATOM 1652 N N . ILE D 1 19 ? 19.074 63.308 -1.235 1.00 39.73 19 ILE D N 1
ATOM 1653 C CA . ILE D 1 19 ? 18.083 63.955 -0.378 1.00 42.86 19 ILE D CA 1
ATOM 1654 C C . ILE D 1 19 ? 18.793 65.121 0.296 1.00 45.35 19 ILE D C 1
ATOM 1655 O O . ILE D 1 19 ? 19.933 64.919 0.728 1.00 42.41 19 ILE D O 1
ATOM 1660 N N . PRO D 1 20 ? 18.178 66.294 0.342 1.00 47.44 20 PRO D N 1
ATOM 1661 C CA . PRO D 1 20 ? 18.802 67.437 1.027 1.00 47.13 20 PRO D CA 1
ATOM 1662 C C . PRO D 1 20 ? 19.231 67.020 2.430 1.00 42.79 20 PRO D C 1
ATOM 1663 O O . PRO D 1 20 ? 18.417 66.478 3.183 1.00 44.95 20 PRO D O 1
ATOM 1667 N N . VAL D 1 21 ? 20.509 67.256 2.756 1.00 43.13 21 VAL D N 1
ATOM 1668 C CA . VAL D 1 21 ? 21.070 66.690 3.981 1.00 41.12 21 VAL D CA 1
ATOM 1669 C C . VAL D 1 21 ? 20.333 67.235 5.197 1.00 31.25 21 VAL D C 1
ATOM 1670 O O . VAL D 1 21 ? 20.275 66.606 6.255 1.00 41.27 21 VAL D O 1
ATOM 1674 N N . ALA D 1 22 ? 19.753 68.423 5.022 1.00 36.84 22 ALA D N 1
ATOM 1675 C CA . ALA D 1 22 ? 19.025 69.017 6.146 1.00 38.55 22 ALA D CA 1
ATOM 1676 C C . ALA D 1 22 ? 17.788 68.201 6.479 1.00 39.69 22 ALA D C 1
ATOM 1677 O O . ALA D 1 22 ? 17.224 68.362 7.566 1.00 49.04 22 ALA D O 1
ATOM 1679 N N . LEU D 1 23 ? 17.360 67.316 5.572 1.00 36.99 23 LEU D N 1
ATOM 1680 C CA . LEU D 1 23 ? 16.154 66.536 5.879 1.00 34.84 23 LEU D CA 1
ATOM 1681 C C . LEU D 1 23 ? 16.461 65.278 6.684 1.00 32.54 23 LEU D C 1
ATOM 1682 O O . LEU D 1 23 ? 15.531 64.668 7.215 1.00 43.06 23 LEU D O 1
ATOM 1687 N N . LEU D 1 24 ? 17.731 64.902 6.764 1.00 34.94 24 LEU D N 1
ATOM 1688 C CA . LEU D 1 24 ? 18.193 63.649 7.338 1.00 32.31 24 LEU D CA 1
ATOM 1689 C C . LEU D 1 24 ? 18.522 63.739 8.816 1.00 34.72 24 LEU D C 1
ATOM 1690 O O . LEU D 1 24 ? 19.221 64.642 9.265 1.00 38.04 24 LEU D O 1
ATOM 1695 N N . ILE D 1 25 ? 18.029 62.769 9.583 1.00 28.97 25 ILE D N 1
ATOM 1696 C CA . ILE D 1 25 ? 18.201 62.821 11.020 1.00 34.00 25 ILE D CA 1
ATOM 1697 C C . ILE D 1 25 ? 18.882 61.543 11.517 1.00 34.14 25 ILE D C 1
ATOM 1698 O O . ILE D 1 25 ? 19.314 61.531 12.669 1.00 46.72 25 ILE D O 1
ATOM 1703 N N . HIS D 1 26 ? 18.964 60.534 10.664 1.00 36.28 26 HIS D N 1
ATOM 1704 C CA . HIS D 1 26 ? 19.566 59.265 11.072 1.00 37.06 26 HIS D CA 1
ATOM 1705 C C . HIS D 1 26 ? 19.844 58.370 9.868 1.00 42.72 26 HIS D C 1
ATOM 1706 O O . HIS D 1 26 ? 19.229 58.575 8.819 1.00 27.75 26 HIS D O 1
ATOM 1713 N N . TYR D 1 27 ? 20.754 57.419 10.068 1.00 31.31 27 TYR D N 1
ATOM 1714 C CA . TYR D 1 27 ? 21.118 56.384 9.119 1.00 30.92 27 TYR D CA 1
ATOM 1715 C C . TYR D 1 27 ? 21.560 55.136 9.890 1.00 30.59 27 TYR D C 1
ATOM 1716 O O . TYR D 1 27 ? 21.970 55.205 11.047 1.00 27.73 27 TYR D O 1
ATOM 1725 N N . GLN D 1 28 ? 21.516 54.013 9.195 1.00 28.38 28 GLN D N 1
ATOM 1726 C CA . GLN D 1 28 ? 22.047 52.732 9.647 1.00 28.62 28 GLN D CA 1
ATOM 1727 C C . GLN D 1 28 ? 22.315 51.915 8.384 1.00 32.62 28 GLN D C 1
ATOM 1728 O O . GLN D 1 28 ? 21.756 52.289 7.347 1.00 28.87 28 GLN D O 1
ATOM 1734 N N . GLN D 1 29 ? 23.126 50.866 8.432 1.00 30.33 29 GLN D N 1
ATOM 1735 C CA . GLN D 1 29 ? 23.402 50.121 7.198 1.00 29.86 29 GLN D CA 1
ATOM 1736 C C . GLN D 1 29 ? 22.670 48.805 7.276 1.00 26.46 29 GLN D C 1
ATOM 1737 O O . GLN D 1 29 ? 22.290 48.415 8.385 1.00 39.70 29 GLN D O 1
ATOM 1743 N N . ASN D 1 30 ? 22.454 48.097 6.168 1.00 24.35 30 ASN D N 1
ATOM 1744 C CA . ASN D 1 30 ? 21.859 46.781 6.404 1.00 31.52 30 ASN D CA 1
ATOM 1745 C C . ASN D 1 30 ? 22.901 45.882 7.074 1.00 41.67 30 ASN D C 1
ATOM 1746 O O . ASN D 1 30 ? 23.982 46.346 7.456 1.00 34.28 30 ASN D O 1
ATOM 1751 N N . GLN D 1 31 ? 22.570 44.604 7.224 1.00 35.46 31 GLN D N 1
ATOM 1752 C CA . GLN D 1 31 ? 23.444 43.640 7.880 1.00 45.35 31 GLN D CA 1
ATOM 1753 C C . GLN D 1 31 ? 24.521 43.146 6.914 1.00 40.22 31 GLN D C 1
ATOM 1754 O O . GLN D 1 31 ? 24.259 43.099 5.707 1.00 34.75 31 GLN D O 1
ATOM 1760 N N . ALA D 1 32 ? 25.691 42.789 7.439 1.00 40.13 32 ALA D N 1
ATOM 1761 C CA . ALA D 1 32 ? 26.781 42.283 6.608 1.00 36.67 32 ALA D CA 1
ATOM 1762 C C . ALA D 1 32 ? 26.328 41.059 5.812 1.00 34.74 32 ALA D C 1
ATOM 1763 O O . ALA D 1 32 ? 26.694 40.918 4.638 1.00 36.26 32 ALA D O 1
ATOM 1765 N N . SER D 1 33 ? 25.521 40.212 6.427 1.00 48.35 33 SER D N 1
ATOM 1766 C CA . SER D 1 33 ? 24.903 39.030 5.849 1.00 50.42 33 SER D CA 1
ATOM 1767 C C . SER D 1 33 ? 24.210 39.310 4.527 1.00 46.24 33 SER D C 1
ATOM 1768 O O . SER D 1 33 ? 24.042 38.462 3.649 1.00 51.10 33 SER D O 1
ATOM 1771 N N . CYS D 1 34 ? 23.748 40.548 4.374 1.00 41.93 34 CYS D N 1
ATOM 1772 C CA . CYS D 1 34 ? 22.975 40.838 3.173 1.00 39.60 34 CYS D CA 1
ATOM 1773 C C . CYS D 1 34 ? 23.816 40.813 1.912 1.00 41.06 34 CYS D C 1
ATOM 1774 O O . CYS D 1 34 ? 23.229 40.625 0.848 1.00 46.64 34 CYS D O 1
ATOM 1777 N N . GLY D 1 35 ? 25.121 41.035 2.049 1.00 34.52 35 GLY D N 1
ATOM 1778 C CA . GLY D 1 35 ? 25.989 41.189 0.877 1.00 26.73 35 GLY D CA 1
ATOM 1779 C C . GLY D 1 35 ? 26.279 42.668 0.664 1.00 35.34 35 GLY D C 1
ATOM 1780 O O . GLY D 1 35 ? 26.856 43.299 1.550 1.00 42.13 35 GLY D O 1
ATOM 1781 N N . LYS D 1 36 ? 25.878 43.219 -0.478 1.00 37.83 36 LYS D N 1
ATOM 1782 C CA . LYS D 1 36 ? 25.985 44.627 -0.771 1.00 33.54 36 LYS D CA 1
ATOM 1783 C C . LYS D 1 36 ? 25.481 45.476 0.396 1.00 33.95 36 LYS D C 1
ATOM 1784 O O . LYS D 1 36 ? 24.446 45.236 1.001 1.00 36.61 36 LYS D O 1
ATOM 1790 N N . ARG D 1 37 ? 26.245 46.515 0.691 1.00 37.59 37 ARG D N 1
ATOM 1791 C CA . ARG D 1 37 ? 25.907 47.498 1.688 1.00 30.36 37 ARG D CA 1
ATOM 1792 C C . ARG D 1 37 ? 24.813 48.440 1.185 1.00 34.91 37 ARG D C 1
ATOM 1793 O O . ARG D 1 37 ? 24.938 48.981 0.088 1.00 28.64 37 ARG D O 1
ATOM 1801 N N . ALA D 1 38 ? 23.788 48.636 1.996 1.00 34.20 38 ALA D N 1
ATOM 1802 C CA . ALA D 1 38 ? 22.739 49.612 1.738 1.00 34.10 38 ALA D CA 1
ATOM 1803 C C . ALA D 1 38 ? 22.599 50.497 2.972 1.00 27.15 38 ALA D C 1
ATOM 1804 O O . ALA D 1 38 ? 22.641 49.962 4.077 1.00 32.57 38 ALA D O 1
ATOM 1806 N N . ILE D 1 39 ? 22.465 51.787 2.756 1.00 24.27 39 ILE D N 1
ATOM 1807 C CA . ILE D 1 39 ? 22.257 52.759 3.806 1.00 27.56 39 ILE D CA 1
ATOM 1808 C C . ILE D 1 39 ? 20.762 53.080 3.894 1.00 39.55 39 ILE D C 1
ATOM 1809 O O . ILE D 1 39 ? 20.137 53.410 2.880 1.00 28.75 39 ILE D O 1
ATOM 1814 N N . ILE D 1 40 ? 20.182 52.976 5.077 1.00 39.14 40 ILE D N 1
ATOM 1815 C CA . ILE D 1 40 ? 18.804 53.363 5.353 1.00 31.12 40 ILE D CA 1
ATOM 1816 C C . ILE D 1 40 ? 18.806 54.743 6.000 1.00 27.64 40 ILE D C 1
ATOM 1817 O O . ILE D 1 40 ? 19.235 54.875 7.148 1.00 35.81 40 ILE D O 1
ATOM 1822 N N . LEU D 1 41 ? 18.377 55.738 5.247 1.00 20.04 41 LEU D N 1
ATOM 1823 C CA . LEU D 1 41 ? 18.275 57.102 5.707 1.00 26.89 41 LEU D CA 1
ATOM 1824 C C . LEU D 1 41 ? 16.895 57.388 6.288 1.00 24.63 41 LEU D C 1
ATOM 1825 O O . LEU D 1 41 ? 15.873 56.954 5.768 1.00 27.82 41 LEU D O 1
ATOM 1830 N N . GLU D 1 42 ? 16.878 58.119 7.388 1.00 30.03 42 GLU D N 1
ATOM 1831 C CA . GLU D 1 42 ? 15.630 58.564 7.979 1.00 36.69 42 GLU D CA 1
ATOM 1832 C C . GLU D 1 42 ? 15.519 60.077 7.860 1.00 36.09 42 GLU D C 1
ATOM 1833 O O . GLU D 1 42 ? 16.471 60.784 8.192 1.00 37.41 42 GLU D O 1
ATOM 1839 N N . THR D 1 43 ? 14.380 60.568 7.364 1.00 33.76 43 THR D N 1
ATOM 1840 C CA . THR D 1 43 ? 14.210 62.016 7.279 1.00 40.65 43 THR D CA 1
ATOM 1841 C C . THR D 1 43 ? 13.534 62.555 8.541 1.00 43.16 43 THR D C 1
ATOM 1842 O O . THR D 1 43 ? 13.158 61.816 9.443 1.00 37.12 43 THR D O 1
ATOM 1846 N N . ARG D 1 44 ? 13.386 63.884 8.563 1.00 45.58 44 ARG D N 1
ATOM 1847 C CA . ARG D 1 44 ? 12.705 64.493 9.712 1.00 62.85 44 ARG D CA 1
ATOM 1848 C C . ARG D 1 44 ? 11.295 63.926 9.841 1.00 66.77 44 ARG D C 1
ATOM 1849 O O . ARG D 1 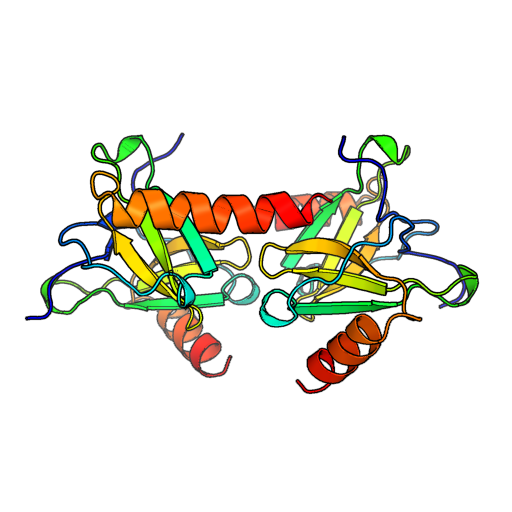44 ? 10.786 63.729 10.941 1.00 58.01 44 ARG D O 1
ATOM 1857 N N . GLN D 1 45 ? 10.658 63.654 8.703 1.00 73.25 45 GLN D N 1
ATOM 1858 C CA . GLN D 1 45 ? 9.319 63.076 8.693 1.00 70.32 45 GLN D CA 1
ATOM 1859 C C . GLN D 1 45 ? 9.359 61.590 9.034 1.00 61.01 45 GLN D C 1
ATOM 1860 O O . GLN D 1 45 ? 8.312 60.956 9.143 1.00 59.84 45 GLN D O 1
ATOM 1866 N N . HIS D 1 46 ? 10.560 61.051 9.204 1.00 49.64 46 HIS D N 1
ATOM 1867 C CA . HIS D 1 46 ? 10.758 59.682 9.650 1.00 44.21 46 HIS D CA 1
ATOM 1868 C C . HIS D 1 46 ? 10.493 58.684 8.530 1.00 40.71 46 HIS D C 1
ATOM 1869 O O . HIS D 1 46 ? 10.326 57.478 8.736 1.00 42.41 46 HIS D O 1
ATOM 1876 N N . ARG D 1 47 ? 10.461 59.200 7.307 1.00 31.88 47 ARG D N 1
ATOM 1877 C CA . ARG D 1 47 ? 10.370 58.296 6.174 1.00 29.73 47 ARG D CA 1
ATOM 1878 C C . ARG D 1 47 ? 11.744 57.628 6.064 1.00 30.60 47 ARG D C 1
ATOM 1879 O O . ARG D 1 47 ? 12.711 58.358 6.288 1.00 27.57 47 ARG D O 1
ATOM 1887 N N . LEU D 1 48 ? 11.713 56.336 5.764 1.00 27.78 48 LEU D N 1
ATOM 1888 C CA . LEU D 1 48 ? 12.952 55.585 5.578 1.00 40.54 48 LEU D CA 1
ATOM 1889 C C . LEU D 1 48 ? 13.261 55.470 4.088 1.00 44.27 48 LEU D C 1
ATOM 1890 O O . LEU D 1 48 ? 12.331 55.141 3.349 1.00 37.35 48 LEU D O 1
ATOM 1895 N N . PHE D 1 49 ? 14.490 55.750 3.669 1.00 33.41 49 PHE D N 1
ATOM 1896 C CA . PHE D 1 49 ? 14.938 55.594 2.290 1.00 30.02 49 PHE D CA 1
ATOM 1897 C C . PHE D 1 49 ? 16.244 54.795 2.241 1.00 35.99 49 PHE D C 1
ATOM 1898 O O . PHE D 1 49 ? 17.041 54.932 3.147 1.00 28.96 49 PHE D O 1
ATOM 1906 N N . CYS D 1 50 ? 16.381 54.024 1.187 1.00 41.19 50 CYS D N 1
ATOM 1907 C CA . CYS D 1 50 ? 17.499 53.222 0.797 1.00 39.53 50 CYS D CA 1
ATOM 1908 C C . CYS D 1 50 ? 18.537 53.985 -0.008 1.00 35.38 50 CYS D C 1
ATOM 1909 O O . CYS D 1 50 ? 18.119 54.369 -1.108 1.00 39.46 50 CYS D O 1
ATOM 1912 N N . ALA D 1 51 ? 19.771 54.153 0.452 1.00 29.50 51 ALA D N 1
ATOM 1913 C CA . ALA D 1 51 ? 20.720 54.866 -0.415 1.00 24.21 51 ALA D CA 1
ATOM 1914 C C . ALA D 1 51 ? 22.016 54.069 -0.553 1.00 33.18 51 ALA D C 1
ATOM 1915 O O . ALA D 1 51 ? 22.361 53.253 0.304 1.00 27.17 51 ALA D O 1
ATOM 1917 N N . ASP D 1 52 ? 22.690 54.335 -1.667 1.00 27.60 52 ASP D N 1
ATOM 1918 C CA . ASP D 1 52 ? 23.886 53.623 -2.078 1.00 29.51 52 ASP D CA 1
ATOM 1919 C C . ASP D 1 52 ? 25.133 54.247 -1.472 1.00 27.99 52 ASP D C 1
ATOM 1920 O O . ASP D 1 52 ? 25.449 55.391 -1.800 1.00 29.43 52 ASP D O 1
ATOM 1925 N N . PRO D 1 53 ? 25.825 53.547 -0.588 1.00 22.62 53 PRO D N 1
ATOM 1926 C CA . PRO D 1 53 ? 26.979 54.153 0.099 1.00 26.07 53 PRO D CA 1
ATOM 1927 C C . PRO D 1 53 ? 28.123 54.480 -0.855 1.00 31.14 53 PRO D C 1
ATOM 1928 O O . PRO D 1 53 ? 29.007 55.269 -0.543 1.00 33.57 53 PRO D O 1
ATOM 1932 N N . LYS D 1 54 ? 28.141 53.901 -2.050 1.00 31.32 54 LYS D N 1
ATOM 1933 C CA . LYS D 1 54 ? 29.118 54.250 -3.073 1.00 31.75 54 LYS D CA 1
ATOM 1934 C C . LYS D 1 54 ? 28.969 55.677 -3.566 1.00 30.54 54 LYS D C 1
ATOM 1935 O O . LYS D 1 54 ? 29.858 56.287 -4.153 1.00 40.62 54 LYS D O 1
ATOM 1941 N N . GLU D 1 55 ? 27.806 56.261 -3.303 1.00 32.12 55 GLU D N 1
ATOM 1942 C CA . GLU D 1 55 ? 27.605 57.639 -3.724 1.00 36.18 55 GLU D CA 1
ATOM 1943 C C . GLU D 1 55 ? 28.173 58.636 -2.738 1.00 41.76 55 GLU D C 1
ATOM 1944 O O . GLU D 1 55 ? 27.935 58.588 -1.536 1.00 32.29 55 GLU D O 1
ATOM 1950 N N . GLN D 1 56 ? 28.939 59.572 -3.285 1.00 36.60 56 GLN D N 1
ATOM 1951 C CA . GLN D 1 56 ? 29.546 60.625 -2.485 1.00 35.33 56 GLN D CA 1
ATOM 1952 C C . GLN D 1 56 ? 28.523 61.318 -1.593 1.00 37.28 56 GLN D C 1
ATOM 1953 O O . GLN D 1 56 ? 28.841 61.534 -0.420 1.00 41.06 56 GLN D O 1
ATOM 1959 N N . TRP D 1 57 ? 27.339 61.659 -2.105 1.00 35.36 57 TRP D N 1
ATOM 1960 C CA . TRP D 1 57 ? 26.326 62.353 -1.309 1.00 25.41 57 TRP D CA 1
ATOM 1961 C C . TRP D 1 57 ? 25.894 61.523 -0.103 1.00 23.13 57 TRP D C 1
ATOM 1962 O O . TRP D 1 57 ? 25.607 62.040 0.973 1.00 36.29 57 TRP D O 1
ATOM 1973 N N . VAL D 1 58 ? 25.829 60.204 -0.249 1.00 26.62 58 VAL D N 1
ATOM 1974 C CA . VAL D 1 58 ? 25.503 59.388 0.933 1.00 24.83 58 VAL D CA 1
ATOM 1975 C C . VAL D 1 58 ? 26.664 59.377 1.922 1.00 33.21 58 VAL D C 1
ATOM 1976 O O . VAL D 1 58 ? 26.469 59.465 3.140 1.00 29.19 58 VAL D O 1
ATOM 1980 N N . LYS D 1 59 ? 27.914 59.291 1.445 1.00 32.58 59 LYS D N 1
ATOM 1981 C CA . LYS D 1 59 ? 29.063 59.401 2.344 1.00 31.14 59 LYS D CA 1
ATOM 1982 C C . LYS D 1 59 ? 29.019 60.748 3.057 1.00 32.39 59 LYS D C 1
ATOM 1983 O O . LYS D 1 59 ? 29.210 60.854 4.271 1.00 34.01 59 LYS D O 1
ATOM 1989 N N . ASP D 1 60 ? 28.765 61.804 2.276 1.00 29.57 60 ASP D N 1
ATOM 1990 C CA . ASP D 1 60 ? 28.695 63.126 2.907 1.00 30.89 60 ASP D CA 1
ATOM 1991 C C . ASP D 1 60 ? 27.609 63.174 3.979 1.00 36.54 60 ASP D C 1
ATOM 1992 O O . ASP D 1 60 ? 27.816 63.687 5.080 1.00 38.78 60 ASP D O 1
ATOM 1997 N N . ALA D 1 61 ? 26.440 62.632 3.651 1.00 32.22 61 ALA D N 1
ATOM 1998 C CA . ALA D 1 61 ? 25.319 62.592 4.582 1.00 39.04 61 ALA D CA 1
ATOM 1999 C C . ALA D 1 61 ? 25.678 61.783 5.816 1.00 31.79 61 ALA D C 1
ATOM 2000 O O . ALA D 1 61 ? 25.391 62.160 6.955 1.00 32.04 61 ALA D O 1
ATOM 2002 N N . MET D 1 62 ? 26.333 60.628 5.655 1.00 32.99 62 MET D N 1
ATOM 2003 C CA . MET D 1 62 ? 26.681 59.942 6.914 1.00 38.25 62 MET D CA 1
ATOM 2004 C C . MET D 1 62 ? 27.649 60.730 7.783 1.00 39.03 62 MET D C 1
ATOM 2005 O O . MET D 1 62 ? 27.487 60.779 9.005 1.00 36.30 62 MET D O 1
ATOM 2010 N N . GLN D 1 63 ? 28.646 61.349 7.160 1.00 34.38 63 GLN D N 1
ATOM 2011 C CA . GLN D 1 63 ? 29.605 62.119 7.955 1.00 43.44 63 GLN D CA 1
ATOM 2012 C C . GLN D 1 63 ? 28.928 63.269 8.688 1.00 43.95 63 GLN D C 1
ATOM 2013 O O . GLN D 1 63 ? 29.199 63.528 9.860 1.00 40.61 63 GLN D O 1
ATOM 2019 N N . HIS D 1 64 ? 28.043 63.963 7.977 1.00 37.99 64 HIS D N 1
ATOM 2020 C CA . HIS D 1 64 ? 27.278 65.056 8.574 1.00 38.40 64 HIS D CA 1
ATOM 2021 C C . HIS D 1 64 ? 26.570 64.577 9.835 1.00 35.68 64 HIS D C 1
ATOM 2022 O O . HIS D 1 64 ? 26.674 65.085 10.949 1.00 38.37 64 HIS D O 1
ATOM 2029 N N . LEU D 1 65 ? 25.802 63.503 9.674 1.00 33.05 65 LEU D N 1
ATOM 2030 C CA . LEU D 1 65 ? 25.070 62.920 10.793 1.00 38.19 65 LEU D CA 1
ATOM 2031 C C . LEU D 1 65 ? 26.015 62.497 11.906 1.00 40.36 65 LEU D C 1
ATOM 2032 O O . LEU D 1 65 ? 25.857 62.754 13.107 1.00 35.86 65 LEU D O 1
ATOM 2037 N N . ASP D 1 66 ? 27.089 61.788 11.541 1.00 41.34 66 ASP D N 1
ATOM 2038 C CA . ASP D 1 66 ? 28.011 61.353 12.600 1.00 41.41 66 ASP D CA 1
ATOM 2039 C C . ASP D 1 66 ? 28.637 62.552 13.299 1.00 34.96 66 ASP D C 1
ATOM 2040 O O . ASP D 1 66 ? 28.857 62.523 14.505 1.00 44.21 66 ASP D O 1
ATOM 2045 N N . ARG D 1 67 ? 28.905 63.627 12.558 1.00 36.29 67 ARG D N 1
ATOM 2046 C CA . ARG D 1 67 ? 29.482 64.808 13.208 1.00 40.33 67 ARG D CA 1
ATOM 2047 C C . ARG D 1 67 ? 28.491 65.428 14.185 1.00 46.37 67 ARG D C 1
ATOM 2048 O O . ARG D 1 67 ? 28.859 65.867 15.273 1.00 43.74 67 ARG D O 1
ATOM 2056 N N . GLN D 1 68 ? 27.217 65.467 13.796 1.00 46.53 68 GLN D N 1
ATOM 2057 C CA . GLN D 1 68 ? 26.181 65.927 14.722 1.00 43.16 68 GLN D CA 1
ATOM 2058 C C . GLN D 1 68 ? 26.269 65.145 16.021 1.00 37.92 68 GLN D C 1
ATOM 2059 O O . GLN D 1 68 ? 26.477 65.719 17.088 1.00 47.32 68 GLN D O 1
ATOM 2065 N N . ALA D 1 69 ? 26.145 63.823 15.907 1.00 34.76 69 ALA D N 1
ATOM 2066 C CA . ALA D 1 69 ? 26.119 63.031 17.139 1.00 40.92 69 ALA D CA 1
ATOM 2067 C C . ALA D 1 69 ? 27.396 63.222 17.945 1.00 48.95 69 ALA D C 1
ATOM 2068 O O . ALA D 1 69 ? 27.356 63.196 19.174 1.00 63.09 69 ALA D O 1
ATOM 2070 N N . ALA D 1 70 ? 28.511 63.402 17.239 1.00 49.51 70 ALA D N 1
ATOM 2071 C CA . ALA D 1 70 ? 29.801 63.537 17.906 1.00 49.23 70 ALA D CA 1
ATOM 2072 C C . ALA D 1 70 ? 29.854 64.801 18.761 1.00 54.83 70 ALA D C 1
ATOM 2073 O O . ALA D 1 70 ? 30.294 64.759 19.910 1.00 51.37 70 ALA D O 1
ATOM 2075 N N . ALA D 1 71 ? 29.400 65.906 18.180 1.00 56.02 71 ALA D N 1
ATOM 2076 C CA . ALA D 1 71 ? 29.362 67.207 18.834 1.00 60.54 71 ALA D CA 1
ATOM 2077 C C . ALA D 1 71 ? 28.641 67.152 20.179 1.00 67.69 71 ALA D C 1
ATOM 2078 O O . ALA D 1 71 ? 29.052 67.813 21.135 1.00 79.93 71 ALA D O 1
ATOM 2080 N N . LEU D 1 72 ? 27.575 66.366 20.254 1.00 71.41 72 LEU D N 1
ATOM 2081 C CA . LEU D 1 72 ? 26.779 66.163 21.452 1.00 69.63 72 LEU D CA 1
ATOM 2082 C C . LEU D 1 72 ? 27.539 65.466 22.572 1.00 80.58 72 LEU D C 1
ATOM 2083 O O . LEU D 1 72 ? 27.176 65.575 23.747 1.00 72.43 72 LEU D O 1
ATOM 2088 N N . THR D 1 73 ? 28.596 64.729 22.233 1.00 93.52 73 THR D N 1
ATOM 2089 C CA . THR D 1 73 ? 29.361 64.032 23.269 1.00 104.87 73 THR D CA 1
ATOM 2090 C C . THR D 1 73 ? 30.085 65.031 24.172 1.00 117.61 73 THR D C 1
ATOM 2091 O O . THR D 1 73 ? 30.492 64.703 25.284 1.00 116.77 73 THR D O 1
ATOM 2095 N N . ARG D 1 74 ? 30.218 66.250 23.668 1.00 129.13 74 ARG D N 1
ATOM 2096 C CA . ARG D 1 74 ? 30.747 67.403 24.372 1.00 137.59 74 ARG D CA 1
ATOM 2097 C C . ARG D 1 74 ? 29.722 68.535 24.419 1.00 140.94 74 ARG D C 1
ATOM 2098 O O . ARG D 1 74 ? 28.851 68.584 25.282 1.00 144.12 74 ARG D O 1
#